Protein AF-0000000073265089 (afdb_homodimer)

Secondary structure (DSSP, 8-state):
-HHHHH-SS-SEEEEEEE-TTS-EEEEEEE---S----HHHHHHHHHHHHHHHHHHHHTT----EEEEEE-TT--HHHHHHHHHHHHHTT-EEEEEEEHHHHHHHHHHHHTT---SS-EEEEEEEE-SS-EEEEEEEEETTEEEEEEEEEE-/-HHHHH-SS-SEEEEEEE-TTS-EEEEEEE---S----HHHHHHHHHHHHHHHHHHHHTT----EEEEEE-TT--HHHHHHHHHHHHHTT-EEEEEEEHHHHHHHHHHHHTT--SSS-EEEEEEEE-SS-EEEEEEEEETTEEEEEEEEEE-

Structure (mmCIF, N/CA/C/O backbone):
data_AF-0000000073265089-model_v1
#
loop_
_entity.id
_entity.type
_entity.pdbx_description
1 polymer 'Heat shock protein 70'
#
loop_
_atom_site.group_PDB
_atom_site.id
_atom_site.type_symbol
_atom_site.label_atom_id
_atom_site.label_alt_id
_atom_site.label_comp_id
_atom_site.label_asym_id
_atom_site.label_entity_id
_atom_site.label_seq_id
_atom_site.pdbx_PDB_ins_code
_atom_site.Cartn_x
_atom_site.Cartn_y
_atom_site.Cartn_z
_atom_site.occupancy
_atom_site.B_iso_or_equiv
_atom_site.auth_seq_id
_atom_site.auth_comp_id
_atom_site.auth_asym_id
_atom_site.auth_atom_id
_atom_site.pdbx_PDB_model_num
ATOM 1 N N . SER A 1 1 ? 19.703 18.75 13.484 1 33.16 1 SER A N 1
ATOM 2 C CA . SER A 1 1 ? 19.312 17.406 13.078 1 33.16 1 SER A CA 1
ATOM 3 C C . SER A 1 1 ? 17.922 17.062 13.617 1 33.16 1 SER A C 1
ATOM 5 O O . SER A 1 1 ? 17.5 17.578 14.656 1 33.16 1 SER A O 1
ATOM 7 N N . VAL A 1 2 ? 16.969 16.547 12.758 1 39.81 2 VAL A N 1
ATOM 8 C CA . VAL A 1 2 ? 15.586 16.297 13.141 1 39.81 2 VAL A CA 1
ATOM 9 C C . VAL A 1 2 ? 15.555 15.531 14.469 1 39.81 2 VAL A C 1
ATOM 11 O O . VAL A 1 2 ? 14.531 15.539 15.164 1 39.81 2 VAL A O 1
ATOM 14 N N . ASP A 1 3 ? 16.625 14.836 14.719 1 41.72 3 ASP A N 1
ATOM 15 C CA . ASP A 1 3 ? 16.734 14.031 15.938 1 41.72 3 ASP A CA 1
ATOM 16 C C . ASP A 1 3 ? 16.469 14.883 17.172 1 41.72 3 ASP A C 1
ATOM 18 O O . ASP A 1 3 ? 15.734 14.469 18.078 1 41.72 3 ASP A O 1
ATOM 22 N N . ARG A 1 4 ? 17.188 15.906 17.25 1 38.41 4 ARG A N 1
ATOM 23 C CA . ARG A 1 4 ? 17.219 16.672 18.5 1 38.41 4 ARG A CA 1
ATOM 24 C C . ARG A 1 4 ? 15.844 17.234 18.828 1 38.41 4 ARG A C 1
ATOM 26 O O . ARG A 1 4 ? 15.469 17.312 20 1 38.41 4 ARG A O 1
ATOM 33 N N . ARG A 1 5 ? 15.188 17.562 17.922 1 43.12 5 ARG A N 1
ATOM 34 C CA . ARG A 1 5 ? 14.008 18.391 18.172 1 43.12 5 ARG A CA 1
ATOM 35 C C . ARG A 1 5 ? 12.82 17.516 18.578 1 43.12 5 ARG A C 1
ATOM 37 O O . ARG A 1 5 ? 11.82 18.031 19.094 1 43.12 5 ARG A O 1
ATOM 44 N N . LEU A 1 6 ? 12.914 16.234 18.25 1 43.12 6 LEU A N 1
ATOM 45 C CA . LEU A 1 6 ? 11.781 15.352 18.531 1 43.12 6 LEU A CA 1
ATOM 46 C C . LEU A 1 6 ? 11.93 14.703 19.906 1 43.12 6 LEU A C 1
ATOM 48 O O . LEU A 1 6 ? 11.055 13.945 20.328 1 43.12 6 LEU A O 1
ATOM 52 N N . LYS A 1 7 ? 13.023 14.789 20.625 1 40.25 7 LYS A N 1
ATOM 53 C CA . LYS A 1 7 ? 13.273 14.133 21.906 1 40.25 7 LYS A CA 1
ATOM 54 C C . LYS A 1 7 ? 12.328 14.648 22.984 1 40.25 7 LYS A C 1
ATOM 56 O O . LYS A 1 7 ? 12.484 14.328 24.156 1 40.25 7 LYS A O 1
ATOM 61 N N . GLY A 1 8 ? 11.586 15.602 22.672 1 34.97 8 GLY A N 1
ATOM 62 C CA . GLY A 1 8 ? 10.867 16.031 23.859 1 34.97 8 GLY A CA 1
ATOM 63 C C . GLY A 1 8 ? 10.062 14.906 24.5 1 34.97 8 GLY A C 1
ATOM 64 O O . GLY A 1 8 ? 10.109 13.766 24.047 1 34.97 8 GLY A O 1
ATOM 65 N N . ALA A 1 9 ? 8.961 15.109 25.438 1 37.91 9 ALA A N 1
ATOM 66 C CA . ALA A 1 9 ? 8.07 14.414 26.375 1 37.91 9 ALA A CA 1
ATOM 67 C C . ALA A 1 9 ? 7.312 13.297 25.656 1 37.91 9 ALA A C 1
ATOM 69 O O . ALA A 1 9 ? 6.348 12.75 26.203 1 37.91 9 ALA A O 1
ATOM 70 N N . SER A 1 10 ? 7.492 12.922 24.422 1 45.97 10 SER A N 1
ATOM 71 C CA . SER A 1 10 ? 6.504 12.25 23.594 1 45.97 10 SER A CA 1
ATOM 72 C C . SER A 1 10 ? 6.656 10.734 23.672 1 45.97 10 SER A C 1
ATOM 74 O O . SER A 1 10 ? 7.766 10.227 23.844 1 45.97 10 SER A O 1
ATOM 76 N N . ARG A 1 11 ? 5.559 9.992 24.109 1 51.28 11 ARG A N 1
ATOM 77 C CA . ARG A 1 11 ? 5.344 8.555 24.141 1 51.28 11 ARG A CA 1
ATOM 78 C C . ARG A 1 11 ? 5.863 7.895 22.875 1 51.28 11 ARG A C 1
ATOM 80 O O . ARG A 1 11 ? 5.766 6.676 22.719 1 51.28 11 ARG A O 1
ATOM 87 N N . PHE A 1 12 ? 6.449 8.672 22.109 1 51.16 12 PHE A N 1
ATOM 88 C CA . PHE A 1 12 ? 6.926 8.156 20.828 1 51.16 12 PHE A CA 1
ATOM 89 C C . PHE A 1 12 ? 8.445 8.211 20.766 1 51.16 12 PHE A C 1
ATOM 91 O O . PHE A 1 12 ? 9.055 9.219 21.125 1 51.16 12 PHE A O 1
ATOM 98 N N . HIS A 1 13 ? 9.062 7.02 20.797 1 53.97 13 HIS A N 1
ATOM 99 C CA . HIS A 1 13 ? 10.492 6.941 20.516 1 53.97 13 HIS A CA 1
ATOM 100 C C . HIS A 1 13 ? 10.758 6.996 19.016 1 53.97 13 HIS A C 1
ATOM 102 O O . HIS A 1 13 ? 10.031 6.383 18.219 1 53.97 13 HIS A O 1
ATOM 108 N N . PHE A 1 14 ? 11.547 8.039 18.75 1 50.84 14 PHE A N 1
ATOM 109 C CA . PHE A 1 14 ? 11.844 8.266 17.344 1 50.84 14 PHE A CA 1
ATOM 110 C C . PHE A 1 14 ? 13.25 7.789 17 1 50.84 14 PHE A C 1
ATOM 112 O O . PHE A 1 14 ? 14.18 7.957 17.797 1 50.84 14 PHE A O 1
ATOM 119 N N . LYS A 1 15 ? 13.312 6.781 16.172 1 54.88 15 LYS A N 1
ATOM 120 C CA . LYS A 1 15 ? 14.602 6.465 15.562 1 54.88 15 LYS A CA 1
ATOM 121 C C . LYS A 1 15 ? 14.633 6.895 14.094 1 54.88 15 LYS A C 1
ATOM 123 O O . LYS A 1 15 ? 13.672 6.684 13.359 1 54.88 15 LYS A O 1
ATOM 128 N N . THR A 1 16 ? 15.5 7.879 13.859 1 51.59 16 THR A N 1
ATOM 129 C CA . THR A 1 16 ? 15.68 8.305 12.469 1 51.59 16 THR A CA 1
ATOM 130 C C . THR A 1 16 ? 16.656 7.379 11.75 1 51.59 16 THR A C 1
ATOM 132 O O . THR A 1 16 ? 17.641 6.934 12.328 1 51.59 16 THR A O 1
ATOM 135 N N . GLN A 1 17 ? 16.125 6.574 10.875 1 53.75 17 GLN A N 1
ATOM 136 C CA . GLN A 1 17 ? 17.062 5.855 10.023 1 53.75 17 GLN A CA 1
ATOM 137 C C . GLN A 1 17 ? 17.141 6.492 8.633 1 53.75 17 GLN A C 1
ATOM 139 O O . GLN A 1 17 ? 16.109 6.836 8.047 1 53.75 17 GLN A O 1
ATOM 144 N N . GLN A 1 18 ? 18.391 6.984 8.453 1 50.66 18 GLN A N 1
ATOM 145 C CA . GLN A 1 18 ? 18.656 7.43 7.086 1 50.66 18 GLN A CA 1
ATOM 146 C C . GLN A 1 18 ? 18.359 6.324 6.078 1 50.66 18 GLN A C 1
ATOM 148 O O . GLN A 1 18 ? 18.734 5.172 6.281 1 50.66 18 GLN A O 1
ATOM 153 N N . VAL A 1 19 ? 17.266 6.539 5.422 1 53.12 19 VAL A N 1
ATOM 154 C CA . VAL A 1 19 ? 17 5.609 4.328 1 53.12 19 VAL A CA 1
ATOM 155 C C . VAL A 1 19 ? 17.781 6.051 3.084 1 53.12 19 VAL A C 1
ATOM 157 O O . VAL A 1 19 ? 18.203 7.203 2.986 1 53.12 19 VAL A O 1
ATOM 160 N N . GLU A 1 20 ? 18.188 5.082 2.377 1 50.84 20 GLU A N 1
ATOM 161 C CA . GLU A 1 20 ? 18.859 5.426 1.127 1 50.84 20 GLU A CA 1
ATOM 162 C C . GLU A 1 20 ? 17.969 6.293 0.242 1 50.84 20 GLU A C 1
ATOM 164 O O . GLU A 1 20 ? 16.734 6.242 0.347 1 50.84 20 GLU A O 1
ATOM 169 N N . ASN A 1 21 ? 18.438 7.133 -0.544 1 50.62 21 ASN A N 1
ATOM 170 C CA . ASN A 1 21 ? 17.938 8.031 -1.577 1 50.62 21 ASN A CA 1
ATOM 171 C C . ASN A 1 21 ? 17.219 9.242 -0.971 1 50.62 21 ASN A C 1
ATOM 173 O O . ASN A 1 21 ? 16.188 9.672 -1.477 1 50.62 21 ASN A O 1
ATOM 177 N N . ASP A 1 22 ? 17.797 9.758 0.107 1 49.22 22 ASP A N 1
ATOM 178 C CA . ASP A 1 22 ? 17.422 11.039 0.68 1 49.22 22 ASP A CA 1
ATOM 179 C C . ASP A 1 22 ? 16.062 10.953 1.375 1 49.22 22 ASP A C 1
ATOM 181 O O . ASP A 1 22 ? 15.375 11.961 1.548 1 49.22 22 ASP A O 1
ATOM 185 N N . LYS A 1 23 ? 15.664 9.68 1.395 1 51.75 23 LYS A N 1
ATOM 186 C CA . LYS A 1 23 ? 14.398 9.562 2.111 1 51.75 23 LYS A CA 1
ATOM 187 C C . LYS A 1 23 ? 14.625 9.289 3.596 1 51.75 23 LYS A C 1
ATOM 189 O O . LYS A 1 23 ? 15.664 8.742 3.977 1 51.75 23 LYS A O 1
ATOM 194 N N . ILE A 1 24 ? 13.961 10.172 4.43 1 53.41 24 ILE A N 1
ATOM 195 C CA . ILE A 1 24 ? 14.07 10.039 5.879 1 53.41 24 ILE A CA 1
ATOM 196 C C . ILE A 1 24 ? 13 9.078 6.391 1 53.41 24 ILE A C 1
ATOM 198 O O . ILE A 1 24 ? 11.82 9.211 6.066 1 53.41 24 ILE A O 1
ATOM 202 N N . ALA A 1 25 ? 13.453 7.867 6.637 1 55.34 25 ALA A N 1
ATOM 203 C CA . ALA A 1 25 ? 12.516 6.988 7.332 1 55.34 25 ALA A CA 1
ATOM 204 C C . ALA A 1 25 ? 12.57 7.219 8.844 1 55.34 25 ALA A C 1
ATOM 206 O O . ALA A 1 25 ? 13.648 7.227 9.438 1 55.34 25 ALA A O 1
ATOM 207 N N . ILE A 1 26 ? 11.578 7.855 9.43 1 56.34 26 ILE A N 1
ATOM 208 C CA . ILE A 1 26 ? 11.453 8.023 10.875 1 56.34 26 ILE A CA 1
ATOM 209 C C . ILE A 1 26 ? 10.586 6.91 11.453 1 56.34 26 ILE A C 1
ATOM 211 O O . ILE A 1 26 ? 9.469 6.68 10.992 1 56.34 26 ILE A O 1
ATOM 215 N N . GLU A 1 27 ? 11.281 6.027 12.133 1 59.38 27 GLU A N 1
ATOM 216 C CA . GLU A 1 27 ? 10.508 5.012 12.844 1 59.38 27 GLU A CA 1
ATOM 217 C C . GLU A 1 27 ? 10.055 5.516 14.211 1 59.38 27 GLU A C 1
ATOM 219 O O . GLU A 1 27 ? 10.852 6.055 14.977 1 59.38 27 GLU A O 1
ATOM 224 N N . VAL A 1 28 ? 8.844 5.594 14.406 1 57.66 28 VAL A N 1
ATOM 225 C CA . VAL A 1 28 ? 8.258 5.984 15.68 1 57.66 28 VAL A CA 1
ATOM 226 C C . VAL A 1 28 ? 7.652 4.762 16.359 1 57.66 28 VAL A C 1
ATOM 228 O O . VAL A 1 28 ? 6.914 3.992 15.742 1 57.66 28 VAL A O 1
ATOM 231 N N . ASN A 1 29 ? 8.273 4.328 17.422 1 57.5 29 ASN A N 1
ATOM 232 C CA . ASN A 1 29 ? 7.691 3.262 18.234 1 57.5 29 ASN A CA 1
ATOM 233 C C . ASN A 1 29 ? 6.812 3.818 19.344 1 57.5 29 ASN A C 1
ATOM 235 O O . ASN A 1 29 ? 7.234 4.711 20.094 1 57.5 29 ASN A O 1
ATOM 239 N N . TYR A 1 30 ? 5.582 3.646 19.109 1 51.88 30 TYR A N 1
ATOM 240 C CA . TYR A 1 30 ? 4.66 4.039 20.156 1 51.88 30 TYR A CA 1
ATOM 241 C C . TYR A 1 30 ? 4.801 3.127 21.375 1 51.88 30 TYR A C 1
ATOM 243 O O . TYR A 1 30 ? 4.688 1.904 21.25 1 51.88 30 TYR A O 1
ATOM 251 N N . MET A 1 31 ? 5.617 3.461 22.328 1 46.97 31 MET A N 1
ATOM 252 C CA . MET A 1 31 ? 5.863 2.67 23.531 1 46.97 31 MET A CA 1
ATOM 253 C C . MET A 1 31 ? 4.59 2.516 24.359 1 46.97 31 MET A C 1
ATOM 255 O O . MET A 1 31 ? 4.633 2.062 25.5 1 46.97 31 MET A O 1
ATOM 259 N N . ASP A 1 32 ? 3.586 3.334 24.188 1 46.59 32 ASP A N 1
ATOM 260 C CA . ASP A 1 32 ? 2.781 3.326 25.406 1 46.59 32 ASP A CA 1
ATOM 261 C C . ASP A 1 32 ? 2.234 1.93 25.688 1 46.59 32 ASP A C 1
ATOM 263 O O . ASP A 1 32 ? 1.967 1.158 24.766 1 46.59 32 ASP A O 1
ATOM 267 N N . GLU A 1 33 ? 2.221 1.599 27 1 41.88 33 GLU A N 1
ATOM 268 C CA . GLU A 1 33 ? 1.679 0.636 27.953 1 41.88 33 GLU A CA 1
ATOM 269 C C . GLU A 1 33 ? 0.278 0.186 27.547 1 41.88 33 GLU A C 1
ATOM 271 O O . GLU A 1 33 ? -0.347 0.792 26.672 1 41.88 33 GLU A O 1
ATOM 276 N N . GLN A 1 34 ? -0.521 -0.245 28.625 1 41 34 GLN A N 1
ATOM 277 C CA . GLN A 1 34 ? -1.775 -0.869 29.031 1 41 34 GLN A CA 1
ATOM 278 C C . GLN A 1 34 ? -2.975 -0.099 28.484 1 41 34 GLN A C 1
ATOM 280 O O . GLN A 1 34 ? -4.109 -0.32 28.922 1 41 34 GLN A O 1
ATOM 285 N N . ALA A 1 35 ? -2.805 1.072 27.859 1 41.94 35 ALA A N 1
ATOM 286 C CA . ALA A 1 35 ? -4.094 1.758 27.812 1 41.94 35 ALA A CA 1
ATOM 287 C C . ALA A 1 35 ? -4.98 1.174 26.719 1 41.94 35 ALA A C 1
ATOM 289 O O . ALA A 1 35 ? -4.504 0.854 25.625 1 41.94 35 ALA A O 1
ATOM 290 N N . GLN A 1 36 ? -6.02 0.593 27.062 1 47.81 36 GLN A N 1
ATOM 291 C CA . GLN A 1 36 ? -7.191 0.175 26.297 1 47.81 36 GLN A CA 1
ATOM 292 C C . GLN A 1 36 ? -7.723 1.317 25.438 1 47.81 36 GLN A C 1
ATOM 294 O O . GLN A 1 36 ? -8.523 2.131 25.906 1 47.81 36 GLN A O 1
ATOM 299 N N . PHE A 1 37 ? -7.004 1.879 24.594 1 51.41 37 PHE A N 1
ATOM 300 C CA . PHE A 1 37 ? -7.605 2.91 23.75 1 51.41 37 PHE A CA 1
ATOM 301 C C . PHE A 1 37 ? -8.523 2.293 22.703 1 51.41 37 PHE A C 1
ATOM 303 O O . PHE A 1 37 ? -8.281 1.174 22.25 1 51.41 37 PHE A O 1
ATOM 310 N N . ALA A 1 38 ? -9.641 2.979 22.641 1 60.09 38 ALA A N 1
ATOM 311 C CA . ALA A 1 38 ? -10.492 2.682 21.5 1 60.09 38 ALA A CA 1
ATOM 312 C C . ALA A 1 38 ? -9.703 2.799 20.188 1 60.09 38 ALA A C 1
ATOM 314 O O . ALA A 1 38 ? -8.766 3.59 20.094 1 60.09 38 ALA A O 1
ATOM 315 N N . PRO A 1 39 ? -9.938 1.936 19.344 1 63.62 39 PRO A N 1
ATOM 316 C CA . PRO A 1 39 ? -9.258 1.973 18.047 1 63.62 39 PRO A CA 1
ATOM 317 C C . PRO A 1 39 ? -9.172 3.383 17.453 1 63.62 39 PRO A C 1
ATOM 319 O O . PRO A 1 39 ? -8.133 3.764 16.906 1 63.62 39 PRO A O 1
ATOM 322 N N . GLU A 1 40 ? -10.258 4.199 17.75 1 70.31 40 GLU A N 1
ATOM 323 C CA . GLU A 1 40 ? -10.305 5.566 17.234 1 70.31 40 GLU A CA 1
ATOM 324 C C . GLU A 1 40 ? -9.266 6.445 17.906 1 70.31 40 GLU A C 1
ATOM 326 O O . GLU A 1 40 ? -8.656 7.305 17.266 1 70.31 40 GLU A O 1
ATOM 331 N N . GLN A 1 41 ? -9.133 6.273 19.172 1 70.88 41 GLN A N 1
ATOM 332 C CA . GLN A 1 41 ? -8.188 7.09 19.922 1 70.88 41 GLN A CA 1
ATOM 333 C C . GLN A 1 41 ? -6.75 6.762 19.531 1 70.88 41 GLN A C 1
ATOM 335 O O . GLN A 1 41 ? -5.906 7.656 19.422 1 70.88 41 GLN A O 1
ATOM 340 N N . ILE A 1 42 ? -6.57 5.582 19.25 1 73.94 42 ILE A N 1
ATOM 341 C CA . ILE A 1 42 ? -5.234 5.164 18.844 1 73.94 42 ILE A CA 1
ATOM 342 C C . ILE A 1 42 ? -4.914 5.75 17.469 1 73.94 42 ILE A C 1
ATOM 344 O O . ILE A 1 42 ? -3.822 6.285 17.25 1 73.94 42 ILE A O 1
ATOM 348 N N . ALA A 1 43 ? -5.977 5.688 16.641 1 80.88 43 ALA A N 1
ATOM 349 C CA . ALA A 1 43 ? -5.777 6.25 15.312 1 80.88 43 ALA A CA 1
ATOM 350 C C . ALA A 1 43 ? -5.523 7.754 15.383 1 80.88 43 ALA A C 1
ATOM 352 O O . ALA A 1 43 ? -4.656 8.273 14.688 1 80.88 43 ALA A O 1
ATOM 353 N N . ALA A 1 44 ? -6.227 8.422 16.312 1 83.19 44 ALA A N 1
ATOM 354 C CA . ALA A 1 44 ? -6.066 9.867 16.453 1 83.19 44 ALA A CA 1
ATOM 355 C C . ALA A 1 44 ? -4.68 10.219 17 1 83.19 44 ALA A C 1
ATOM 357 O O . ALA A 1 44 ? -4.059 11.18 16.547 1 83.19 44 ALA A O 1
ATOM 358 N N . ALA A 1 45 ? -4.254 9.461 17.953 1 79.56 45 ALA A N 1
ATOM 359 C CA . ALA A 1 45 ? -2.912 9.68 18.484 1 79.56 45 ALA A CA 1
ATOM 360 C C . ALA A 1 45 ? -1.85 9.477 17.406 1 79.56 45 ALA A C 1
ATOM 362 O O . ALA A 1 45 ? -0.9 10.258 17.312 1 79.56 45 ALA A O 1
ATOM 363 N N . LEU A 1 46 ? -2.082 8.492 16.672 1 79.25 46 LEU A N 1
ATOM 364 C CA . LEU A 1 46 ? -1.158 8.195 15.57 1 79.25 46 LEU A CA 1
ATOM 365 C C . LEU A 1 46 ? -1.135 9.336 14.562 1 79.25 46 LEU A C 1
ATOM 367 O O . LEU A 1 46 ? -0.063 9.812 14.18 1 79.25 46 LEU A O 1
ATOM 371 N N . PHE A 1 47 ? -2.326 9.773 14.211 1 86.5 47 PHE A N 1
ATOM 372 C CA . PHE A 1 47 ? -2.426 10.844 13.219 1 86.5 47 PHE A CA 1
ATOM 373 C C . PHE A 1 47 ? -1.869 12.148 13.773 1 86.5 47 PHE A C 1
ATOM 375 O O . PHE A 1 47 ? -1.239 12.914 13.047 1 86.5 47 PHE A O 1
ATOM 382 N N . GLY A 1 48 ? -2.143 12.344 15.008 1 83.38 48 GLY A N 1
ATOM 383 C CA . GLY A 1 48 ? -1.564 13.516 15.648 1 83.38 48 GLY A CA 1
ATOM 384 C C . GLY A 1 48 ? -0.047 13.523 15.617 1 83.38 48 GLY A C 1
ATOM 385 O O . GLY A 1 48 ? 0.566 14.555 15.336 1 83.38 48 GLY A O 1
ATOM 386 N N . CYS A 1 49 ? 0.493 12.422 15.859 1 78.31 49 CYS A N 1
ATOM 387 C CA . CYS A 1 49 ? 1.943 12.273 15.812 1 78.31 49 CYS A CA 1
ATOM 388 C C . CYS A 1 49 ? 2.467 12.508 14.398 1 78.31 49 CYS A C 1
ATOM 390 O O . CYS A 1 49 ? 3.434 13.25 14.203 1 78.31 49 CYS A O 1
ATOM 392 N N . LEU A 1 50 ? 1.805 11.906 13.531 1 79.5 50 LEU A N 1
ATOM 393 C CA . LEU A 1 50 ? 2.207 12.047 12.133 1 79.5 50 LEU A CA 1
ATOM 394 C C . LEU A 1 50 ? 2.15 13.508 11.703 1 79.5 50 LEU A C 1
ATOM 396 O O . LEU A 1 50 ? 3.053 14 11.016 1 79.5 50 LEU A O 1
ATOM 400 N N . LYS A 1 51 ? 1.098 14.086 12.086 1 83 51 LYS A N 1
ATOM 401 C CA . LYS A 1 51 ? 0.923 15.5 11.758 1 83 51 LYS A CA 1
ATOM 402 C C . LYS A 1 51 ? 2.055 16.344 12.336 1 83 51 LYS A C 1
ATOM 404 O O . LYS A 1 51 ? 2.65 17.156 11.625 1 83 51 LYS A O 1
ATOM 409 N N . ARG A 1 52 ? 2.336 16.141 13.5 1 81.81 52 ARG A N 1
ATOM 410 C CA . ARG A 1 52 ? 3.385 16.906 14.164 1 81.81 52 ARG A CA 1
ATOM 411 C C . ARG A 1 52 ? 4.73 16.703 13.477 1 81.81 52 ARG A C 1
ATOM 413 O O . ARG A 1 52 ? 5.457 17.656 13.219 1 81.81 52 ARG A O 1
ATOM 420 N N . ILE A 1 53 ? 5.039 15.523 13.195 1 75.38 53 ILE A N 1
ATOM 421 C CA . ILE A 1 53 ? 6.328 15.188 12.594 1 75.38 53 ILE A CA 1
ATOM 422 C C . ILE A 1 53 ? 6.422 15.797 11.195 1 75.38 53 ILE A C 1
ATOM 424 O O . ILE A 1 53 ? 7.449 16.359 10.828 1 75.38 53 ILE A O 1
ATOM 428 N N . THR A 1 54 ? 5.371 15.617 10.461 1 79.31 54 THR A N 1
ATOM 429 C CA . THR A 1 54 ? 5.352 16.141 9.102 1 79.31 54 THR A CA 1
ATOM 430 C C . THR A 1 54 ? 5.469 17.656 9.094 1 79.31 54 THR A C 1
ATOM 432 O O . THR A 1 54 ? 6.195 18.219 8.281 1 79.31 54 THR A O 1
ATOM 435 N N . GLU A 1 55 ? 4.734 18.297 9.977 1 80.44 55 GLU A N 1
ATOM 436 C CA . GLU A 1 55 ? 4.77 19.75 10.062 1 80.44 55 GLU A CA 1
ATOM 437 C C . GLU A 1 55 ? 6.164 20.234 10.438 1 80.44 55 GLU A C 1
ATOM 439 O O . GLU A 1 55 ? 6.629 21.25 9.922 1 80.44 55 GLU A O 1
ATOM 444 N N . LYS A 1 56 ? 6.75 19.562 11.289 1 77.69 56 LYS A N 1
ATOM 445 C CA . LYS A 1 56 ? 8.102 19.922 11.695 1 77.69 56 LYS A CA 1
ATOM 446 C C . LYS A 1 56 ? 9.094 19.734 10.547 1 77.69 56 LYS A C 1
ATOM 448 O O . LYS A 1 56 ? 9.953 20.578 10.312 1 77.69 56 LYS A O 1
ATOM 453 N N . ALA A 1 57 ? 8.953 18.641 9.883 1 72.62 57 ALA A N 1
ATOM 454 C CA . ALA A 1 57 ? 9.883 18.312 8.812 1 72.62 57 ALA A CA 1
ATOM 455 C C . ALA A 1 57 ? 9.719 19.25 7.617 1 72.62 57 ALA A C 1
ATOM 457 O O . ALA A 1 57 ? 10.695 19.547 6.922 1 72.62 57 ALA A O 1
ATOM 458 N N . LEU A 1 58 ? 8.547 19.766 7.438 1 77.31 58 LEU A N 1
ATOM 459 C CA . LEU A 1 58 ? 8.258 20.531 6.23 1 77.31 58 LEU A CA 1
ATOM 460 C C . LEU A 1 58 ? 8.078 22.016 6.555 1 77.31 58 LEU A C 1
ATOM 462 O O . LEU A 1 58 ? 7.789 22.812 5.668 1 77.31 58 LEU A O 1
ATOM 466 N N . ALA A 1 59 ? 8.297 22.297 7.781 1 79.25 59 ALA A N 1
ATOM 467 C CA . ALA A 1 59 ? 8.102 23.703 8.141 1 79.25 59 ALA A CA 1
ATOM 468 C C . ALA A 1 59 ? 8.766 24.625 7.117 1 79.25 59 ALA A C 1
ATOM 470 O O . ALA A 1 59 ? 9.859 24.344 6.637 1 79.25 59 ALA A O 1
ATOM 471 N N . PRO A 1 60 ? 7.879 25.703 6.625 1 82.31 60 PRO A N 1
ATOM 472 C CA . PRO A 1 60 ? 6.629 26.234 7.168 1 82.31 60 PRO A CA 1
ATOM 473 C C . PRO A 1 60 ? 5.395 25.703 6.441 1 82.31 60 PRO A C 1
ATOM 475 O O . PRO A 1 60 ? 4.277 26.156 6.707 1 82.31 60 PRO A O 1
ATOM 478 N N . ILE A 1 61 ? 5.633 24.812 5.562 1 77.62 61 ILE A N 1
ATOM 479 C CA . ILE A 1 61 ? 4.512 24.312 4.777 1 77.62 61 ILE A CA 1
ATOM 480 C C . ILE A 1 61 ? 3.688 23.344 5.621 1 77.62 61 ILE A C 1
ATOM 482 O O . ILE A 1 61 ? 4.242 22.469 6.293 1 77.62 61 ILE A O 1
ATOM 486 N N . SER A 1 62 ? 2.387 23.609 5.742 1 84 62 SER A N 1
ATOM 487 C CA . SER A 1 62 ? 1.452 22.688 6.379 1 84 62 SER A CA 1
ATOM 488 C C . SER A 1 62 ? 0.662 21.906 5.34 1 84 62 SER A C 1
ATOM 490 O O . SER A 1 62 ? 0.228 22.453 4.328 1 84 62 SER A O 1
ATOM 492 N N . VAL A 1 63 ? 0.581 20.672 5.562 1 88.06 63 VAL A N 1
ATOM 493 C CA . VAL A 1 63 ? -0.169 19.812 4.652 1 88.06 63 VAL A CA 1
ATOM 494 C C . VAL A 1 63 ? -1.332 19.172 5.395 1 88.06 63 VAL A C 1
ATOM 496 O O . VAL A 1 63 ? -1.126 18.438 6.375 1 88.06 63 VAL A O 1
ATOM 499 N N . GLN A 1 64 ? -2.529 19.469 4.961 1 92.56 64 GLN A N 1
ATOM 500 C CA . GLN A 1 64 ? -3.711 18.922 5.617 1 92.56 64 GLN A CA 1
ATOM 501 C C . GLN A 1 64 ? -4.418 17.906 4.723 1 92.56 64 GLN A C 1
ATOM 503 O O . GLN A 1 64 ? -5.152 17.047 5.211 1 92.56 64 GLN A O 1
ATOM 508 N N . ASP A 1 65 ? -4.277 18.109 3.395 1 92.62 65 ASP A N 1
ATOM 509 C CA . ASP A 1 65 ? -4.895 17.188 2.449 1 92.62 65 ASP A CA 1
ATOM 510 C C . ASP A 1 65 ? -4.191 15.828 2.475 1 92.62 65 ASP A C 1
ATOM 512 O O . ASP A 1 65 ? -2.965 15.75 2.355 1 92.62 65 ASP A O 1
ATOM 516 N N . CYS A 1 66 ? -5.047 14.719 2.645 1 94.38 66 CYS A N 1
ATOM 517 C CA . CYS A 1 66 ? -4.371 13.43 2.715 1 94.38 66 CYS A CA 1
ATOM 518 C C . CYS A 1 66 ? -5.195 12.344 2.025 1 94.38 66 CYS A C 1
ATOM 520 O O . CYS A 1 66 ? -6.41 12.477 1.879 1 94.38 66 CYS A O 1
ATOM 522 N N . VAL A 1 67 ? -4.512 11.445 1.503 1 94.88 67 VAL A N 1
ATOM 523 C CA . VAL A 1 67 ? -5.051 10.172 1.048 1 94.88 67 VAL A CA 1
ATOM 524 C C . VAL A 1 67 ? -4.633 9.062 2.012 1 94.88 67 VAL A C 1
ATOM 526 O O . VAL A 1 67 ? -3.457 8.945 2.365 1 94.88 67 VAL A O 1
ATOM 529 N N . ILE A 1 68 ? -5.637 8.281 2.434 1 94.62 68 ILE A N 1
ATOM 530 C CA . ILE A 1 68 ? -5.344 7.215 3.389 1 94.62 68 ILE A CA 1
ATOM 531 C C . ILE A 1 68 ? -5.527 5.855 2.715 1 94.62 68 ILE A C 1
ATOM 533 O O . ILE A 1 68 ? -6.602 5.551 2.195 1 94.62 68 ILE A O 1
ATOM 537 N N . ALA A 1 69 ? -4.445 5.148 2.68 1 92.75 69 ALA A N 1
ATOM 538 C CA . ALA A 1 69 ? -4.492 3.77 2.197 1 92.75 69 ALA A CA 1
ATOM 539 C C . ALA A 1 69 ? -4.637 2.787 3.355 1 92.75 69 ALA A C 1
ATOM 541 O O . ALA A 1 69 ? -4.012 2.957 4.402 1 92.75 69 ALA A O 1
ATOM 542 N N . LEU A 1 70 ? -5.492 1.79 3.141 1 88.69 70 LEU A N 1
ATOM 543 C CA . LEU A 1 70 ? -5.758 0.835 4.211 1 88.69 70 LEU A CA 1
ATOM 544 C C . LEU A 1 70 ? -5.902 -0.578 3.656 1 88.69 70 LEU A C 1
ATOM 546 O O . LEU A 1 70 ? -6.145 -0.757 2.459 1 88.69 70 LEU A O 1
ATOM 550 N N . PRO A 1 71 ? -5.746 -1.559 4.527 1 79.5 71 PRO A N 1
ATOM 551 C CA . PRO A 1 71 ? -5.898 -2.943 4.078 1 79.5 71 PRO A CA 1
ATOM 552 C C . PRO A 1 71 ? -7.32 -3.26 3.615 1 79.5 71 PRO A C 1
ATOM 554 O O . PRO A 1 71 ? -8.273 -2.625 4.07 1 79.5 71 PRO A O 1
ATOM 557 N N . LEU A 1 72 ? -7.387 -4.293 2.818 1 76.69 72 LEU A N 1
ATOM 558 C CA . LEU A 1 72 ? -8.656 -4.676 2.215 1 76.69 72 LEU A CA 1
ATOM 559 C C . LEU A 1 72 ? -9.609 -5.234 3.266 1 76.69 72 LEU A C 1
ATOM 561 O O . LEU A 1 72 ? -10.828 -5.254 3.059 1 76.69 72 LEU A O 1
ATOM 565 N N . TYR A 1 73 ? -9.078 -5.645 4.398 1 72.06 73 TYR A N 1
ATOM 566 C CA . TYR A 1 73 ? -9.938 -6.34 5.352 1 72.06 73 TYR A CA 1
ATOM 567 C C . TYR A 1 73 ? -10.484 -5.375 6.402 1 72.06 73 TYR A C 1
ATOM 569 O O . TYR A 1 73 ? -11.172 -5.789 7.332 1 72.06 73 TYR A O 1
ATOM 577 N N . PHE A 1 74 ? -10.133 -4.105 6.34 1 80.12 74 PHE A N 1
ATOM 578 C CA . PHE A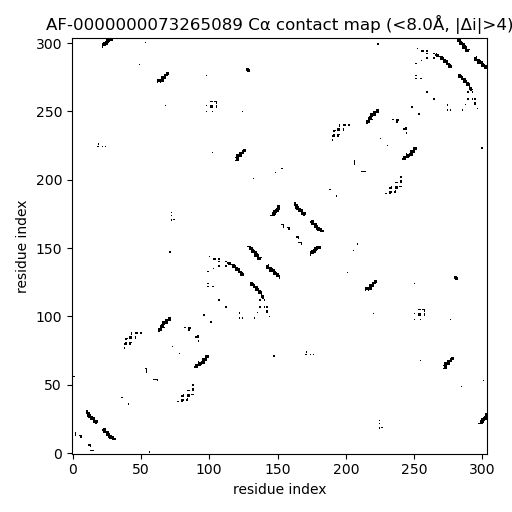 1 74 ? -10.711 -3.137 7.266 1 80.12 74 PHE A CA 1
ATOM 579 C C . PHE A 1 74 ? -12.227 -3.064 7.098 1 80.12 74 PHE A C 1
ATOM 581 O O . PHE A 1 74 ? -12.727 -2.98 5.973 1 80.12 74 PHE A O 1
ATOM 588 N N . THR A 1 75 ? -12.891 -3.119 8.195 1 80.69 75 THR A N 1
ATOM 589 C CA . THR A 1 75 ? -14.352 -3.021 8.211 1 80.69 75 THR A CA 1
ATOM 590 C C . THR A 1 75 ? -14.797 -1.576 8.016 1 80.69 75 THR A C 1
ATOM 592 O O . THR A 1 75 ? -13.984 -0.653 8.078 1 80.69 75 THR A O 1
ATOM 595 N N . ASP A 1 76 ? -16.156 -1.481 7.762 1 86.5 76 ASP A N 1
ATOM 596 C CA . ASP A 1 76 ? -16.719 -0.142 7.637 1 86.5 76 ASP A CA 1
ATOM 597 C C . ASP A 1 76 ? -16.484 0.674 8.906 1 86.5 76 ASP A C 1
ATOM 599 O O . ASP A 1 76 ? -16.234 1.879 8.836 1 86.5 76 ASP A O 1
ATOM 603 N N . MET A 1 77 ? -16.609 -0.028 9.992 1 84.81 77 MET A N 1
ATOM 604 C CA . MET A 1 77 ? -16.391 0.651 11.266 1 84.81 77 MET A CA 1
ATOM 605 C C . MET A 1 77 ? -14.945 1.15 11.375 1 84.81 77 MET A C 1
ATOM 607 O O . MET A 1 77 ? -14.711 2.273 11.828 1 84.81 77 MET A O 1
ATOM 611 N N . GLN A 1 78 ? -14.023 0.319 10.984 1 83.5 78 GLN A N 1
ATOM 612 C CA . GLN A 1 78 ? -12.617 0.701 11.016 1 83.5 78 GLN A CA 1
ATOM 613 C C . GLN A 1 78 ? -12.336 1.857 10.062 1 83.5 78 GLN A C 1
ATOM 615 O O . GLN A 1 78 ? -11.57 2.766 10.391 1 83.5 78 GLN A O 1
ATOM 620 N N . ARG A 1 79 ? -12.984 1.838 8.984 1 90.75 79 ARG A N 1
ATOM 621 C CA . ARG A 1 79 ? -12.852 2.92 8.016 1 90.75 79 ARG A CA 1
ATOM 622 C C . ARG A 1 79 ? -13.391 4.23 8.586 1 90.75 79 ARG A C 1
ATOM 624 O O . ARG A 1 79 ? -12.734 5.27 8.484 1 90.75 79 ARG A O 1
ATOM 631 N N . ARG A 1 80 ? -14.469 4.172 9.141 1 91.69 80 ARG A N 1
ATOM 632 C CA . ARG A 1 80 ? -15.078 5.355 9.734 1 91.69 80 ARG A CA 1
ATOM 633 C C . ARG A 1 80 ? -14.242 5.887 10.891 1 91.69 80 ARG A C 1
ATOM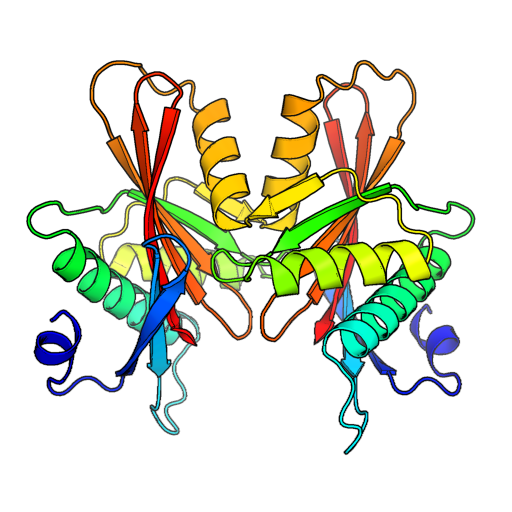 635 O O . ARG A 1 80 ? -14.07 7.098 11.039 1 91.69 80 ARG A O 1
ATOM 642 N N . ALA A 1 81 ? -13.719 4.957 11.648 1 88.06 81 ALA A N 1
ATOM 643 C CA . ALA A 1 81 ? -12.852 5.355 12.758 1 88.06 81 ALA A CA 1
ATOM 644 C C . ALA A 1 81 ? -11.633 6.125 12.25 1 88.06 81 ALA A C 1
ATOM 646 O O . ALA A 1 81 ? -11.211 7.102 12.875 1 88.06 81 ALA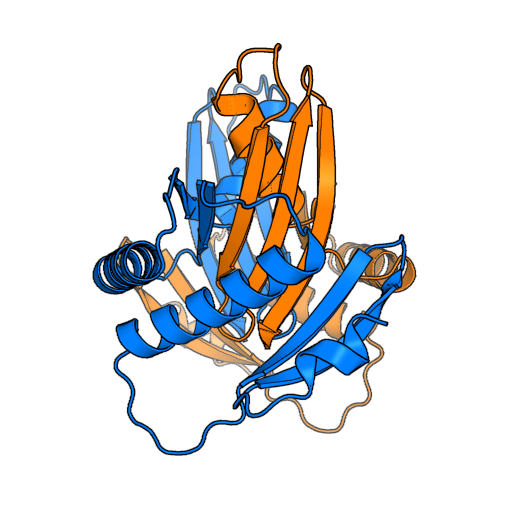 A O 1
ATOM 647 N N . LEU A 1 82 ? -11.109 5.719 11.203 1 92.19 82 LEU A N 1
ATOM 648 C CA . LEU A 1 82 ? -9.961 6.402 10.617 1 92.19 82 LEU A CA 1
ATOM 649 C C . LEU A 1 82 ? -10.344 7.801 10.148 1 92.19 82 LEU A C 1
ATOM 651 O O . LEU A 1 82 ? -9.617 8.766 10.391 1 92.19 82 LEU A O 1
ATOM 655 N N . LEU A 1 83 ? -11.477 7.855 9.523 1 95.19 83 LEU A N 1
ATOM 656 C CA . LEU A 1 83 ? -11.953 9.141 9.039 1 95.19 83 LEU A CA 1
ATOM 657 C C . LEU A 1 83 ? -12.211 10.102 10.195 1 95.19 83 LEU A C 1
ATOM 659 O O . LEU A 1 83 ? -11.82 11.273 10.133 1 95.19 83 LEU A O 1
ATOM 663 N N . ASP A 1 84 ? -12.828 9.586 11.195 1 93.81 84 ASP A N 1
ATOM 664 C CA . ASP A 1 84 ? -13.094 10.398 12.375 1 93.81 84 ASP A CA 1
ATOM 665 C C . ASP A 1 84 ? -11.789 10.867 13.023 1 93.81 84 ASP A C 1
ATOM 667 O O . ASP A 1 84 ? -11.664 12.031 13.398 1 93.81 84 ASP A O 1
ATOM 671 N N . ALA A 1 85 ? -10.883 9.984 13.164 1 92 85 ALA A N 1
ATOM 672 C CA . ALA A 1 85 ? -9.578 10.312 13.742 1 92 85 ALA A CA 1
ATOM 673 C C . ALA A 1 85 ? -8.859 11.367 12.906 1 92 85 ALA A C 1
ATOM 675 O O . ALA A 1 85 ? -8.258 12.297 13.453 1 92 85 ALA A O 1
ATOM 676 N N . ALA A 1 86 ? -8.898 11.188 11.633 1 94.75 86 ALA A N 1
ATOM 677 C CA . ALA A 1 86 ? -8.289 12.172 10.742 1 94.75 86 ALA A CA 1
ATOM 678 C C . ALA A 1 86 ? -8.914 13.547 10.938 1 94.75 86 ALA A C 1
ATOM 680 O O . ALA A 1 86 ? -8.203 14.555 11 1 94.75 86 ALA A O 1
ATOM 681 N N . GLY A 1 87 ? -10.188 13.562 11.062 1 94.06 87 GLY A N 1
ATOM 682 C CA . GLY A 1 87 ? -10.891 14.812 11.297 1 94.06 87 GLY A CA 1
ATOM 683 C C . GLY A 1 87 ? -10.5 15.484 12.602 1 94.06 87 GLY A C 1
ATOM 684 O O . GLY A 1 87 ? -10.375 16.703 12.664 1 94.06 87 GLY A O 1
ATOM 685 N N . LEU A 1 88 ? -10.336 14.766 13.562 1 92.44 88 LEU A N 1
ATOM 686 C CA . LEU A 1 88 ? -9.992 15.273 14.883 1 92.44 88 LEU A CA 1
ATOM 687 C C . LEU A 1 88 ? -8.664 16.016 14.859 1 92.44 88 LEU A C 1
ATOM 689 O O . LEU A 1 88 ? -8.469 16.984 15.609 1 92.44 88 LEU A O 1
ATOM 693 N N . VAL A 1 89 ? -7.773 15.648 13.984 1 91.12 89 VAL A N 1
ATOM 694 C CA . VAL A 1 89 ? -6.457 16.281 13.969 1 91.12 89 VAL A CA 1
ATOM 695 C C . VAL A 1 89 ? -6.383 17.297 12.844 1 91.12 89 VAL A C 1
ATOM 697 O O . VAL A 1 89 ? -5.32 17.875 12.586 1 91.12 89 VAL A O 1
ATOM 700 N N . GLY A 1 90 ? -7.449 17.453 12.078 1 93.56 90 GLY A N 1
ATOM 701 C CA . GLY A 1 90 ? -7.523 18.5 11.078 1 93.56 90 GLY A CA 1
ATOM 702 C C . GLY A 1 90 ? -7.094 18.047 9.695 1 93.56 90 GLY A C 1
ATOM 703 O O . GLY A 1 90 ? -6.758 18.875 8.844 1 93.56 90 GLY A O 1
ATOM 704 N N . PHE A 1 91 ? -7.027 16.797 9.492 1 94.88 91 PHE A N 1
ATOM 705 C CA . PHE A 1 91 ? -6.746 16.297 8.148 1 94.88 91 PHE A CA 1
ATOM 706 C C . PHE A 1 91 ? -7.988 16.391 7.27 1 94.88 91 PHE A C 1
ATOM 708 O O . PHE A 1 91 ? -9.102 16.141 7.73 1 94.88 91 PHE A O 1
ATOM 715 N N . ASN A 1 92 ? -7.777 16.797 6.07 1 95.38 92 ASN A N 1
ATOM 716 C CA . ASN A 1 92 ? -8.781 16.703 5.016 1 95.38 92 ASN A CA 1
ATOM 717 C C . ASN A 1 92 ? -8.578 15.445 4.164 1 95.38 92 ASN A C 1
ATOM 719 O O . ASN A 1 92 ? -7.742 15.438 3.26 1 95.38 92 ASN A O 1
ATOM 723 N N . VAL A 1 93 ? -9.406 14.445 4.422 1 96.44 93 VAL A N 1
ATOM 724 C CA . VAL A 1 93 ? -9.227 13.172 3.723 1 96.44 93 VAL A CA 1
ATOM 725 C C . VAL A 1 93 ? -9.859 13.258 2.338 1 96.44 93 VAL A C 1
ATOM 727 O O . VAL A 1 93 ? -11.086 13.312 2.213 1 96.44 93 VAL A O 1
ATOM 730 N N . LEU A 1 94 ? -9.016 13.211 1.36 1 93.88 94 LEU A N 1
ATOM 731 C CA . LEU A 1 94 ? -9.453 13.32 -0.027 1 93.88 94 LEU A CA 1
ATOM 732 C C . LEU A 1 94 ? -9.984 11.984 -0.535 1 93.88 94 LEU A C 1
ATOM 734 O O . LEU A 1 94 ? -10.852 11.945 -1.409 1 93.88 94 LEU A O 1
ATOM 738 N N . ARG A 1 95 ? -9.422 10.938 0.001 1 93.56 95 ARG A N 1
ATOM 739 C CA . ARG A 1 95 ? -9.812 9.609 -0.446 1 93.56 95 ARG A CA 1
ATOM 740 C C . ARG A 1 95 ? -9.344 8.539 0.538 1 93.56 95 ARG A C 1
ATOM 742 O O . ARG A 1 95 ? -8.234 8.617 1.069 1 93.56 95 ARG A O 1
ATOM 749 N N . LEU A 1 96 ? -10.203 7.617 0.729 1 94.06 96 LEU A N 1
ATOM 750 C CA . LEU A 1 96 ? -9.82 6.332 1.311 1 94.06 96 LEU A CA 1
ATOM 751 C C . LEU A 1 96 ? -9.656 5.273 0.228 1 94.06 96 LEU A C 1
ATOM 753 O O . LEU A 1 96 ? -10.523 5.117 -0.632 1 94.06 96 LEU A O 1
ATOM 757 N N . ILE A 1 97 ? -8.539 4.578 0.256 1 90.69 97 ILE A N 1
ATOM 758 C CA . ILE A 1 97 ? -8.328 3.604 -0.807 1 90.69 97 ILE A CA 1
ATOM 759 C C . ILE A 1 97 ? -7.66 2.355 -0.236 1 90.69 97 ILE A C 1
ATOM 761 O O . ILE A 1 97 ? -6.922 2.436 0.75 1 90.69 97 ILE A O 1
ATOM 765 N N . HIS A 1 98 ? -7.973 1.246 -0.849 1 86.56 98 HIS A N 1
ATOM 766 C CA . HIS A 1 98 ? -7.242 0.03 -0.502 1 86.56 98 HIS A CA 1
ATOM 767 C C . HIS A 1 98 ? -5.906 -0.039 -1.232 1 86.56 98 HIS A C 1
ATOM 769 O O . HIS A 1 98 ? -5.844 0.186 -2.443 1 86.56 98 HIS A O 1
ATOM 775 N N . GLU A 1 99 ? -4.855 -0.352 -0.486 1 84.62 99 GLU A N 1
ATOM 776 C CA . GLU A 1 99 ? -3.502 -0.415 -1.029 1 84.62 99 GLU A CA 1
ATOM 777 C C . GLU A 1 99 ? -3.447 -1.293 -2.275 1 84.62 99 GLU A C 1
ATOM 779 O O . GLU A 1 99 ? -2.918 -0.879 -3.311 1 84.62 99 GLU A O 1
ATOM 784 N N . THR A 1 100 ? -4.043 -2.445 -2.182 1 83.81 100 THR A N 1
ATOM 785 C CA . THR A 1 100 ? -4.02 -3.383 -3.299 1 83.81 100 THR A CA 1
ATOM 786 C C . THR A 1 100 ? -4.781 -2.818 -4.496 1 83.81 100 THR A C 1
ATOM 788 O O . THR A 1 100 ? -4.324 -2.928 -5.637 1 83.81 100 THR A O 1
ATOM 791 N N . THR A 1 101 ? -5.887 -2.189 -4.215 1 85.12 101 THR A N 1
ATOM 792 C CA . THR A 1 101 ? -6.684 -1.586 -5.277 1 85.12 101 THR A CA 1
ATOM 793 C C . THR A 1 101 ? -5.91 -0.461 -5.961 1 85.12 101 THR A C 1
ATOM 795 O O . THR A 1 101 ? -5.922 -0.351 -7.188 1 85.12 101 THR A O 1
ATOM 798 N N . ALA A 1 102 ? -5.266 0.312 -5.141 1 88.56 102 ALA A N 1
ATOM 799 C CA . ALA A 1 102 ? -4.496 1.415 -5.711 1 88.56 102 ALA A CA 1
ATOM 800 C C . ALA A 1 102 ? -3.408 0.897 -6.645 1 88.56 102 ALA A C 1
ATOM 802 O O . ALA A 1 102 ? -3.23 1.417 -7.75 1 88.56 102 ALA A O 1
ATOM 803 N N . VAL A 1 103 ? -2.736 -0.076 -6.246 1 89.12 103 VAL A N 1
ATOM 804 C CA . VAL A 1 103 ? -1.651 -0.641 -7.043 1 89.12 103 VAL A CA 1
ATOM 805 C C . VAL A 1 103 ? -2.215 -1.266 -8.312 1 89.12 103 VAL A C 1
ATOM 807 O O . VAL A 1 103 ? -1.675 -1.064 -9.406 1 89.12 103 VAL A O 1
ATOM 810 N N . ALA A 1 104 ? -3.271 -2.012 -8.188 1 88.94 104 ALA A N 1
ATOM 811 C CA . ALA A 1 104 ?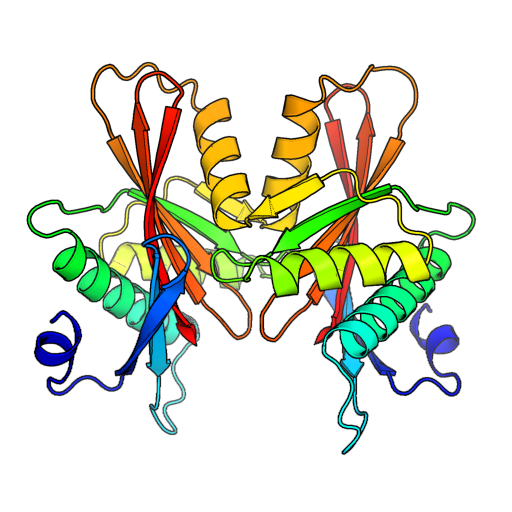 -3.889 -2.664 -9.336 1 88.94 104 ALA A CA 1
ATOM 812 C C . ALA A 1 104 ? -4.379 -1.636 -10.352 1 88.94 104 ALA A C 1
ATOM 814 O O . ALA A 1 104 ? -4.195 -1.809 -11.555 1 88.94 104 ALA A O 1
ATOM 815 N N . LEU A 1 105 ? -5.016 -0.669 -9.836 1 86.44 105 LEU A N 1
ATOM 816 C CA . LEU A 1 105 ? -5.527 0.373 -10.719 1 86.44 105 LEU A CA 1
ATOM 817 C C . LEU A 1 105 ? -4.387 1.092 -11.43 1 86.44 105 LEU A C 1
ATOM 819 O O . LEU A 1 105 ? -4.48 1.388 -12.625 1 86.44 105 LEU A O 1
ATOM 823 N N . GLN A 1 106 ? -3.424 1.421 -10.672 1 86.38 106 GLN A N 1
ATOM 824 C CA . GLN A 1 106 ? -2.268 2.064 -11.289 1 86.38 106 GLN A CA 1
ATOM 825 C C . GLN A 1 106 ? -1.697 1.205 -12.414 1 86.38 106 GLN A C 1
ATOM 827 O O . GLN A 1 106 ? -1.419 1.707 -13.508 1 86.38 106 GLN A O 1
ATOM 832 N N . TYR A 1 107 ? -1.524 -0.048 -12.125 1 84.31 107 TYR A N 1
ATOM 833 C CA . TYR A 1 107 ? -1.032 -0.987 -13.125 1 84.31 107 TYR A CA 1
ATOM 834 C C . TYR A 1 107 ? -1.978 -1.058 -14.32 1 84.31 107 TYR A C 1
ATOM 836 O O . TYR A 1 107 ? -1.535 -1.061 -15.477 1 84.31 107 TYR A O 1
ATOM 844 N N . GLY A 1 108 ? -3.18 -1.123 -14.062 1 80.06 108 GLY A N 1
ATOM 845 C CA . GLY A 1 108 ? -4.176 -1.198 -15.117 1 80.06 108 GLY A CA 1
ATOM 846 C C . GLY A 1 108 ? -4.23 0.051 -15.977 1 80.06 108 GLY A C 1
ATOM 847 O O . GLY A 1 108 ? -4.41 -0.034 -17.188 1 80.06 108 GLY A O 1
ATOM 848 N N . ILE A 1 109 ? -4.195 1.176 -15.422 1 72.25 109 ILE A N 1
ATOM 849 C CA . ILE A 1 109 ? -4.273 2.451 -16.125 1 72.25 109 ILE A CA 1
ATOM 850 C C . ILE A 1 109 ? -3.055 2.617 -17.031 1 72.25 109 ILE A C 1
ATOM 852 O O . ILE A 1 109 ? -3.176 3.086 -18.156 1 72.25 109 ILE A O 1
ATOM 856 N N . LEU A 1 110 ? -1.966 2.227 -16.5 1 69.69 110 LEU A N 1
ATOM 857 C CA . LEU A 1 110 ? -0.729 2.447 -17.234 1 69.69 110 LEU A CA 1
ATOM 858 C C . LEU A 1 110 ? -0.613 1.473 -18.406 1 69.69 110 LEU A C 1
ATOM 860 O O . LEU A 1 110 ? 0.044 1.771 -19.406 1 69.69 110 LEU A O 1
ATOM 864 N N . ARG A 1 111 ? -1.072 0.369 -18.219 1 71.62 111 ARG A N 1
ATOM 865 C CA . ARG A 1 111 ? -0.875 -0.634 -19.25 1 71.62 111 ARG A CA 1
ATOM 866 C C . ARG A 1 111 ? -1.963 -0.538 -20.328 1 71.62 111 ARG A C 1
ATOM 868 O O . ARG A 1 111 ? -1.853 -1.151 -21.391 1 71.62 111 ARG A O 1
ATOM 875 N N . ASN A 1 112 ? -2.648 0.606 -20.391 1 62.75 112 ASN A N 1
ATOM 876 C CA . ASN A 1 112 ? -3.691 0.65 -21.406 1 62.75 112 ASN A CA 1
ATOM 877 C C . ASN A 1 112 ? -4.09 -0.751 -21.859 1 62.75 112 ASN A C 1
ATOM 879 O O . ASN A 1 112 ? -3.961 -1.087 -23.047 1 62.75 112 ASN A O 1
ATOM 883 N N . LEU A 1 113 ? -4.234 -1.661 -21.062 1 58.88 113 LEU A N 1
ATOM 884 C CA . LEU A 1 113 ? -4.406 -3.078 -21.375 1 58.88 113 LEU A CA 1
ATOM 885 C C . LEU A 1 113 ? -5.531 -3.283 -22.391 1 58.88 113 LEU A C 1
ATOM 887 O O . LEU A 1 113 ? -6.672 -2.881 -22.141 1 58.88 113 LEU A O 1
ATOM 891 N N . PRO A 1 114 ? -5.211 -3.205 -23.656 1 53.31 114 PRO A N 1
ATOM 892 C CA . PRO A 1 114 ? -6.207 -3.416 -24.703 1 53.31 114 PRO A CA 1
ATOM 893 C C . PRO A 1 114 ? -6.988 -4.715 -24.531 1 53.31 114 PRO A C 1
ATOM 895 O O . PRO A 1 114 ? -7.879 -5.02 -25.328 1 53.31 114 PRO A O 1
ATOM 898 N N . GLU A 1 115 ? -6.684 -5.52 -23.547 1 57.56 115 GLU A N 1
ATOM 899 C CA . GLU A 1 115 ? -6.898 -6.91 -23.938 1 57.56 115 GLU A CA 1
ATOM 900 C C . GLU A 1 115 ? -8.359 -7.309 -23.766 1 57.56 115 GLU A C 1
ATOM 902 O O . GLU A 1 115 ? -9.008 -6.922 -22.797 1 57.56 115 GLU A O 1
ATOM 907 N N . ALA A 1 116 ? -8.82 -7.824 -24.828 1 61.53 116 ALA A N 1
ATOM 908 C CA . ALA A 1 116 ? -10.125 -8.469 -24.984 1 61.53 116 ALA A CA 1
ATOM 909 C C . ALA A 1 116 ? -10.32 -9.555 -23.922 1 61.53 116 ALA A C 1
ATOM 911 O O . ALA A 1 116 ? -11.422 -9.734 -23.406 1 61.53 116 ALA A O 1
ATOM 912 N N . ALA A 1 117 ? -9.297 -10.336 -23.562 1 65.69 117 ALA A N 1
ATOM 913 C CA . ALA A 1 117 ? -9.516 -11.414 -22.609 1 65.69 117 ALA A CA 1
ATOM 914 C C . ALA A 1 117 ? -9.016 -11.039 -21.219 1 65.69 117 ALA A C 1
ATOM 916 O O . ALA A 1 117 ? -7.996 -10.352 -21.094 1 65.69 117 ALA A O 1
ATOM 917 N N . PRO A 1 118 ? -9.812 -11.406 -20.312 1 71.19 118 PRO A N 1
ATOM 918 C CA . PRO A 1 118 ? -9.367 -11.156 -18.938 1 71.19 118 PRO A CA 1
ATOM 919 C C . PRO A 1 118 ? -7.992 -11.742 -18.641 1 71.19 118 PRO A C 1
ATOM 921 O O . PRO A 1 118 ? -7.664 -12.828 -19.125 1 71.19 118 PRO A O 1
ATOM 924 N N . PHE A 1 119 ? -7.176 -10.859 -18.172 1 80.88 119 PHE A N 1
ATOM 925 C CA . PHE A 1 119 ? -5.93 -11.422 -17.672 1 80.88 119 PHE A CA 1
ATOM 926 C C . PHE A 1 119 ? -5.793 -11.195 -16.172 1 80.88 119 PHE A C 1
ATOM 928 O O . PHE A 1 119 ? -6.281 -10.188 -15.641 1 80.88 119 PHE A O 1
ATOM 935 N N . LYS A 1 120 ? -5.254 -12.211 -15.516 1 86.19 120 LYS A N 1
ATOM 936 C CA . LYS A 1 120 ? -5.137 -12.195 -14.062 1 86.19 120 LYS A CA 1
ATOM 937 C C . LYS A 1 120 ? -3.719 -11.828 -13.625 1 86.19 120 LYS A C 1
ATOM 939 O O . LYS A 1 120 ? -2.744 -12.273 -14.234 1 86.19 120 LYS A O 1
ATOM 944 N N . VAL A 1 121 ? -3.709 -10.977 -12.727 1 90.62 121 VAL A N 1
ATOM 945 C CA . VAL A 1 121 ? -2.441 -10.555 -12.141 1 90.62 121 VAL A CA 1
ATOM 946 C C . VAL A 1 121 ? -2.504 -10.688 -10.617 1 90.62 121 VAL A C 1
ATOM 948 O O . VAL A 1 121 ? -3.525 -10.375 -10 1 90.62 121 VAL A O 1
ATOM 951 N N . MET A 1 122 ? -1.415 -11.188 -10.094 1 91.62 122 MET A N 1
ATOM 952 C CA . MET A 1 122 ? -1.268 -11.234 -8.641 1 91.62 122 MET A CA 1
ATOM 953 C C . MET A 1 122 ? -0.607 -9.961 -8.117 1 91.62 122 MET A C 1
ATOM 955 O O . MET A 1 122 ? 0.397 -9.508 -8.672 1 91.62 122 MET A O 1
ATOM 959 N N . PHE A 1 123 ? -1.201 -9.406 -7.156 1 91.38 123 PHE A N 1
ATOM 960 C CA . PHE A 1 123 ? -0.622 -8.242 -6.496 1 91.38 123 PHE A CA 1
ATOM 961 C C . PHE A 1 123 ? -0.12 -8.602 -5.105 1 91.38 123 PHE A C 1
ATOM 963 O O . PHE A 1 123 ? -0.91 -8.953 -4.223 1 91.38 123 PHE A O 1
ATOM 970 N N . VAL A 1 124 ? 1.238 -8.484 -4.934 1 91.31 124 VAL A N 1
ATOM 971 C CA . VAL A 1 124 ? 1.882 -8.836 -3.672 1 91.31 124 VAL A CA 1
ATOM 972 C C . VAL A 1 124 ? 2.318 -7.562 -2.947 1 91.31 124 VAL A C 1
ATOM 974 O O . VAL A 1 124 ? 3.066 -6.75 -3.5 1 91.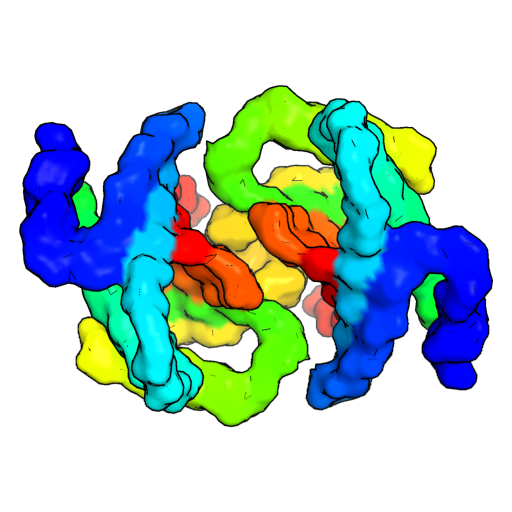31 124 VAL A O 1
ATOM 977 N N . ASP A 1 125 ? 1.831 -7.473 -1.764 1 87.94 125 ASP A N 1
ATOM 978 C CA . ASP A 1 125 ? 2.199 -6.348 -0.911 1 87.94 125 ASP A CA 1
ATOM 979 C C . ASP A 1 125 ? 3.158 -6.785 0.193 1 87.94 125 ASP A C 1
ATOM 981 O O . ASP A 1 125 ? 2.756 -7.461 1.142 1 87.94 125 ASP A O 1
ATOM 985 N N . VAL A 1 126 ? 4.371 -6.34 -0.006 1 85.31 126 VAL A N 1
ATOM 986 C CA . VAL A 1 126 ? 5.391 -6.707 0.972 1 85.31 126 VAL A CA 1
ATOM 987 C C . VAL A 1 126 ? 5.523 -5.602 2.018 1 85.31 126 VAL A C 1
ATOM 989 O O . VAL A 1 126 ? 5.824 -4.453 1.684 1 85.31 126 VAL A O 1
ATOM 992 N N . GLY A 1 127 ? 5.168 -5.945 3.186 1 75.62 127 GLY A N 1
ATOM 993 C CA . GLY A 1 127 ? 5.359 -5.043 4.309 1 75.62 127 GLY A CA 1
ATOM 994 C C . GLY A 1 127 ? 6.355 -5.559 5.328 1 75.62 127 GLY A C 1
ATOM 995 O O . GLY A 1 127 ? 6.949 -6.621 5.137 1 75.62 127 GLY A O 1
ATOM 996 N N . HIS A 1 128 ? 6.613 -4.773 6.293 1 65.5 128 HIS A N 1
ATOM 997 C CA . HIS A 1 128 ? 7.559 -5.168 7.328 1 65.5 128 HIS A CA 1
ATOM 998 C C . HIS A 1 128 ? 7.039 -6.359 8.125 1 65.5 128 HIS A C 1
ATOM 1000 O O . HIS A 1 128 ? 7.793 -7.293 8.422 1 65.5 128 HIS A O 1
ATOM 1006 N N . SER A 1 129 ? 5.762 -6.312 8.445 1 63.47 129 SER A N 1
ATOM 1007 C CA . SER A 1 129 ? 5.266 -7.367 9.32 1 63.47 129 SER A CA 1
ATOM 1008 C C . SER A 1 129 ? 4.156 -8.172 8.648 1 63.47 129 SER A C 1
ATOM 1010 O O . SER A 1 129 ? 3.764 -9.227 9.133 1 63.47 129 SER A O 1
ATOM 1012 N N . GLN A 1 130 ? 3.773 -7.656 7.562 1 69.88 130 GLN A N 1
ATOM 1013 C CA . GLN A 1 130 ? 2.68 -8.336 6.871 1 69.88 130 GLN A CA 1
ATOM 1014 C C . GLN A 1 130 ? 2.896 -8.328 5.363 1 69.88 130 GLN A C 1
ATOM 1016 O O . GLN A 1 130 ? 3.404 -7.355 4.805 1 69.88 130 GLN A O 1
ATOM 1021 N N . THR A 1 131 ? 2.652 -9.477 4.855 1 78.44 131 THR A N 1
ATOM 1022 C CA . THR A 1 131 ? 2.58 -9.602 3.404 1 78.44 131 THR A CA 1
ATOM 1023 C C . THR A 1 131 ? 1.185 -10.039 2.967 1 78.44 131 THR A C 1
ATOM 1025 O O . THR A 1 131 ? 0.574 -10.906 3.598 1 78.44 131 THR A O 1
ATOM 1028 N N . SER A 1 132 ? 0.694 -9.344 1.993 1 79.06 132 SER A N 1
ATOM 1029 C CA . SER A 1 132 ? -0.616 -9.727 1.471 1 79.06 132 SER A CA 1
ATOM 1030 C C . SER A 1 132 ? -0.57 -9.93 -0.039 1 79.06 132 SER A C 1
ATOM 1032 O O . SER A 1 132 ? 0.295 -9.375 -0.721 1 79.06 132 SER A O 1
ATOM 1034 N N . VAL A 1 133 ? -1.484 -10.812 -0.439 1 83.88 133 VAL A N 1
ATOM 1035 C CA . VAL A 1 133 ? -1.595 -11.086 -1.869 1 83.88 133 VAL A CA 1
ATOM 1036 C C . VAL A 1 133 ? -3.059 -11 -2.299 1 83.88 133 VAL A C 1
ATOM 1038 O O . VAL A 1 133 ? -3.951 -11.438 -1.565 1 83.88 133 VAL A O 1
ATOM 1041 N N . SER A 1 134 ? -3.225 -10.414 -3.451 1 84.31 134 SER A N 1
ATOM 1042 C CA . SER A 1 134 ? -4.539 -10.391 -4.086 1 84.31 134 SER A CA 1
ATOM 1043 C C . SER A 1 134 ? -4.441 -10.719 -5.57 1 84.31 134 SER A C 1
ATOM 1045 O O . SER A 1 134 ? -3.439 -10.406 -6.219 1 84.31 134 SER A O 1
ATOM 1047 N N . VAL A 1 135 ? -5.426 -11.422 -5.965 1 86.75 135 VAL A N 1
ATOM 1048 C CA . VAL A 1 135 ? -5.512 -11.672 -7.402 1 86.75 135 VAL A CA 1
ATOM 1049 C C . VAL A 1 135 ? -6.621 -10.812 -8.008 1 86.75 135 VAL A C 1
ATOM 1051 O O . VAL A 1 135 ? -7.727 -10.75 -7.465 1 86.75 135 VAL A O 1
ATOM 1054 N N . ALA A 1 136 ? -6.234 -10.148 -9.078 1 86.25 136 ALA A N 1
ATOM 1055 C CA . ALA A 1 136 ? -7.203 -9.297 -9.766 1 86.25 136 ALA A CA 1
ATOM 1056 C C . ALA A 1 136 ? -7.223 -9.594 -11.266 1 86.25 136 ALA A C 1
ATOM 1058 O O . ALA A 1 136 ? -6.246 -10.109 -11.812 1 86.25 136 ALA A O 1
ATOM 1059 N N . SER A 1 137 ? -8.352 -9.328 -11.797 1 85.38 137 SER A N 1
ATOM 1060 C CA . SER A 1 137 ? -8.492 -9.398 -13.25 1 85.38 137 SER A CA 1
ATOM 1061 C C . SER A 1 137 ? -8.898 -8.055 -13.836 1 85.38 137 SER A C 1
ATOM 1063 O O . SER A 1 137 ? -9.547 -7.25 -13.156 1 85.38 137 SER A O 1
ATOM 1065 N N . PHE A 1 138 ? -8.422 -7.855 -14.992 1 82.75 138 PHE A N 1
ATOM 1066 C CA . PHE A 1 138 ? -8.758 -6.656 -15.758 1 82.75 138 PHE A CA 1
ATOM 1067 C C . PHE A 1 138 ? -9.562 -7.008 -17 1 82.75 138 PHE A C 1
ATOM 1069 O O . PHE A 1 138 ? -9.133 -7.84 -17.797 1 82.75 138 PHE A O 1
ATOM 1076 N N . VAL A 1 139 ? -10.758 -6.496 -17.078 1 77.06 139 VAL A N 1
ATOM 1077 C CA . VAL A 1 139 ? -11.586 -6.691 -18.266 1 77.06 139 VAL A CA 1
ATOM 1078 C C . VAL A 1 139 ? -12.188 -5.355 -18.703 1 77.06 139 VAL A C 1
ATOM 1080 O O . VAL A 1 139 ? -12.945 -4.734 -17.953 1 77.06 139 VAL A O 1
ATOM 1083 N N . GLN A 1 140 ? -11.859 -4.953 -20 1 75.5 140 GLN A N 1
ATOM 1084 C CA . GLN A 1 140 ? -12.43 -3.742 -20.578 1 75.5 140 GLN A CA 1
ATOM 1085 C C . GLN A 1 140 ? -12.359 -2.574 -19.594 1 75.5 140 GLN A C 1
ATOM 1087 O O . GLN A 1 140 ? -13.352 -1.884 -19.359 1 75.5 140 GLN A O 1
ATOM 1092 N N . GLY A 1 141 ? -11.305 -2.436 -18.953 1 71.75 141 GLY A N 1
ATOM 1093 C CA . GLY A 1 141 ? -11.078 -1.289 -18.094 1 71.75 141 GLY A CA 1
ATOM 1094 C C . GLY A 1 141 ? -11.648 -1.466 -16.688 1 71.75 141 GLY A C 1
ATOM 1095 O O . GLY A 1 141 ? -11.57 -0.557 -15.867 1 71.75 141 GLY A O 1
ATOM 1096 N N . LYS A 1 142 ? -12.234 -2.635 -16.453 1 79.62 142 LYS A N 1
ATOM 1097 C CA . LYS A 1 142 ? -12.82 -2.904 -15.148 1 79.62 142 LYS A CA 1
ATOM 1098 C C . LYS A 1 142 ? -11.922 -3.811 -14.32 1 79.62 142 LYS A C 1
ATOM 1100 O O . LYS A 1 142 ? -11.422 -4.82 -14.812 1 79.62 142 LYS A O 1
ATOM 1105 N N . LEU A 1 143 ? -11.695 -3.34 -13.109 1 83.31 143 LEU A N 1
ATOM 1106 C CA . LEU A 1 143 ? -10.898 -4.105 -12.164 1 83.31 143 LEU A CA 1
ATOM 1107 C C . LEU A 1 143 ? -11.797 -4.945 -11.258 1 83.31 143 LEU A C 1
ATOM 1109 O O . LEU A 1 143 ? -12.773 -4.438 -10.695 1 83.31 143 LEU A O 1
ATOM 1113 N N . THR A 1 144 ? -11.531 -6.289 -11.289 1 82.88 144 THR A N 1
ATOM 1114 C CA . THR A 1 144 ? -12.188 -7.172 -10.328 1 82.88 144 THR A CA 1
ATOM 1115 C C . THR A 1 144 ? -11.156 -7.848 -9.422 1 82.88 144 THR A C 1
ATOM 1117 O O . THR A 1 144 ? -10.203 -8.461 -9.906 1 82.88 144 THR A O 1
ATOM 1120 N N . VAL A 1 145 ? -11.312 -7.652 -8.156 1 78.88 145 VAL A N 1
ATOM 1121 C CA . VAL A 1 145 ? -10.445 -8.32 -7.191 1 78.88 145 VAL A CA 1
ATOM 1122 C C . VAL A 1 145 ? -11.109 -9.609 -6.707 1 78.88 145 VAL A C 1
ATOM 1124 O O . VAL A 1 145 ? -12.25 -9.586 -6.227 1 78.88 145 VAL A O 1
ATOM 1127 N N . TRP A 1 146 ? -10.461 -10.773 -6.836 1 73.06 146 TRP A N 1
ATOM 1128 C CA . TRP A 1 146 ? -11.047 -12.086 -6.582 1 73.06 146 TRP A CA 1
ATOM 1129 C C . TRP A 1 146 ? -10.82 -12.516 -5.137 1 73.06 146 TRP A C 1
ATOM 1131 O O . TRP A 1 146 ? -11.727 -13.039 -4.492 1 73.06 146 TRP A O 1
ATOM 1141 N N . ASP A 1 147 ? -9.656 -12.5 -4.695 1 66 147 ASP A N 1
ATOM 1142 C CA . ASP A 1 147 ? -9.312 -12.984 -3.363 1 66 147 ASP A CA 1
ATOM 1143 C C . ASP A 1 147 ? -8.148 -12.195 -2.77 1 66 147 ASP A C 1
ATOM 1145 O O . ASP A 1 147 ? -7.348 -11.617 -3.502 1 66 147 ASP A O 1
ATOM 1149 N N . VAL A 1 148 ? -8.352 -12.047 -1.451 1 64.31 148 VAL A N 1
ATOM 1150 C CA . VAL A 1 148 ? -7.242 -11.438 -0.722 1 64.31 148 VAL A CA 1
ATOM 1151 C C . VAL A 1 148 ? -6.734 -12.398 0.35 1 64.31 148 VAL A C 1
ATOM 1153 O O . VAL A 1 148 ? -7.527 -12.992 1.083 1 64.31 148 VAL A O 1
ATOM 1156 N N . ILE A 1 149 ? -5.484 -12.711 0.237 1 68 149 ILE A N 1
ATOM 1157 C CA . ILE A 1 149 ? -4.812 -13.531 1.24 1 68 149 ILE A CA 1
ATOM 1158 C C . ILE A 1 149 ? -3.834 -12.672 2.039 1 68 149 ILE A C 1
ATOM 1160 O O . ILE A 1 149 ? -3.086 -11.875 1.466 1 68 149 ILE A O 1
ATOM 1164 N N . LEU A 1 150 ? -3.951 -12.773 3.352 1 66.44 150 LEU A N 1
ATOM 1165 C CA . LEU A 1 150 ? -3.043 -12.047 4.23 1 66.44 150 LEU A CA 1
ATOM 1166 C C . LEU A 1 150 ? -2.119 -13 4.977 1 66.44 150 LEU A C 1
ATOM 1168 O O . LEU A 1 150 ? -2.576 -13.992 5.551 1 66.44 150 LEU A O 1
ATOM 1172 N N . ILE A 1 151 ? -0.831 -12.836 4.801 1 63.47 151 ILE A N 1
ATOM 1173 C CA . ILE A 1 151 ? 0.17 -13.578 5.562 1 63.47 151 ILE A CA 1
ATOM 1174 C C . ILE A 1 151 ? 0.83 -12.648 6.586 1 63.47 151 ILE A C 1
ATOM 1176 O O . ILE A 1 151 ? 1.224 -11.531 6.254 1 63.47 151 ILE A O 1
ATOM 1180 N N . ARG A 1 152 ? 0.936 -13.078 7.918 1 61.81 152 ARG A N 1
ATOM 1181 C CA . ARG A 1 152 ? 1.551 -12.312 9 1 61.81 152 ARG A CA 1
ATOM 1182 C C . ARG A 1 152 ? 2.691 -13.094 9.641 1 61.81 152 ARG A C 1
ATOM 1184 O O . ARG A 1 152 ? 2.594 -14.312 9.82 1 61.81 152 ARG A O 1
ATOM 1191 N N . SER B 1 1 ? -13.992 -26.859 2.904 1 33.66 1 SER B N 1
ATOM 1192 C CA . SER B 1 1 ? -13.547 -25.578 3.424 1 33.66 1 SER B CA 1
ATOM 1193 C C . SER B 1 1 ? -12.031 -25.422 3.289 1 33.66 1 SER B C 1
ATOM 1195 O O . SER B 1 1 ? -11.297 -26.406 3.275 1 33.66 1 SER B O 1
ATOM 1197 N N . VAL B 1 2 ? -11.539 -24.281 2.727 1 40.03 2 VAL B N 1
ATOM 1198 C CA . VAL B 1 2 ? -10.125 -24.078 2.436 1 40.03 2 VAL B CA 1
ATOM 1199 C C . VAL B 1 2 ? -9.289 -24.484 3.646 1 40.03 2 VAL B C 1
ATOM 1201 O O . VAL B 1 2 ? -8.094 -24.766 3.52 1 40.03 2 VAL B O 1
ATOM 1204 N N . ASP B 1 3 ? -9.922 -24.406 4.797 1 42.22 3 ASP B N 1
ATOM 1205 C CA . ASP B 1 3 ? -9.25 -24.719 6.051 1 42.22 3 ASP B CA 1
ATOM 1206 C C . ASP B 1 3 ? -8.633 -26.109 6.004 1 42.22 3 ASP B C 1
ATOM 1208 O O . ASP B 1 3 ? -7.484 -26.312 6.41 1 42.22 3 ASP B O 1
ATOM 1212 N N . ARG B 1 4 ? -9.453 -27.016 5.707 1 39.28 4 ARG B N 1
ATOM 1213 C CA . ARG B 1 4 ? -9.07 -28.406 5.871 1 39.28 4 ARG B CA 1
ATOM 1214 C C . ARG B 1 4 ? -7.867 -28.75 4.992 1 39.28 4 ARG B C 1
ATOM 1216 O O . ARG B 1 4 ? -7.008 -29.531 5.387 1 39.28 4 ARG B O 1
ATOM 1223 N N . ARG B 1 5 ? -7.832 -28.188 3.941 1 43.34 5 ARG B N 1
ATOM 1224 C CA . ARG B 1 5 ? -6.902 -28.688 2.928 1 43.34 5 ARG B CA 1
ATOM 1225 C C . ARG B 1 5 ? -5.496 -28.125 3.162 1 43.34 5 ARG B C 1
ATOM 1227 O O . ARG B 1 5 ? -4.527 -28.641 2.594 1 43.34 5 ARG B O 1
ATOM 1234 N N . LEU B 1 6 ? -5.43 -27.016 3.906 1 43.31 6 LEU B N 1
ATOM 1235 C CA . LEU B 1 6 ? -4.133 -26.391 4.129 1 43.31 6 LEU B CA 1
ATOM 1236 C C . LEU B 1 6 ? -3.475 -26.938 5.391 1 43.31 6 LEU B C 1
ATOM 1238 O O . LEU B 1 6 ? -2.357 -26.547 5.734 1 43.31 6 LEU B O 1
ATOM 1242 N N . LYS B 1 7 ? -4.102 -27.688 6.25 1 39.75 7 LYS B N 1
ATOM 1243 C CA . LYS B 1 7 ? -3.576 -28.203 7.512 1 39.75 7 LYS B CA 1
ATOM 1244 C C . LYS B 1 7 ? -2.385 -29.125 7.277 1 39.75 7 LYS B C 1
ATOM 1246 O O . LYS B 1 7 ? -1.891 -29.75 8.211 1 39.75 7 LYS B O 1
ATOM 1251 N N . GLY B 1 8 ? -2.141 -29.422 6.086 1 35.5 8 GLY B N 1
ATOM 1252 C CA . GLY B 1 8 ? -1.062 -30.391 6.082 1 35.5 8 GLY B CA 1
ATOM 1253 C C . GLY B 1 8 ? 0.172 -29.922 6.828 1 35.5 8 GLY B C 1
ATOM 1254 O O . GLY B 1 8 ? 0.17 -28.844 7.426 1 35.5 8 GLY B O 1
ATOM 1255 N N . ALA B 1 9 ? 1.462 -30.516 6.711 1 38.38 9 ALA B N 1
ATOM 1256 C CA . ALA B 1 9 ? 2.807 -30.5 7.281 1 38.38 9 ALA B CA 1
ATOM 1257 C C . ALA B 1 9 ? 3.377 -29.078 7.301 1 38.38 9 ALA B C 1
ATOM 1259 O O . ALA B 1 9 ? 4.578 -28.891 7.516 1 38.38 9 ALA B O 1
ATOM 1260 N N . SER B 1 10 ? 2.717 -28 6.992 1 46.66 10 SER B N 1
ATOM 1261 C CA . SER B 1 10 ? 3.316 -26.75 6.547 1 46.66 10 SER B CA 1
ATOM 1262 C C . SER B 1 10 ? 3.541 -25.797 7.715 1 46.66 10 SER B C 1
ATOM 1264 O O . SER B 1 10 ? 2.795 -25.828 8.695 1 46.66 10 SER B O 1
ATOM 1266 N N . ARG B 1 11 ? 4.859 -25.375 7.969 1 51.62 11 ARG B N 1
ATOM 1267 C CA . ARG B 1 11 ? 5.363 -24.375 8.898 1 51.62 11 ARG B CA 1
ATOM 1268 C C . ARG B 1 11 ? 4.453 -23.141 8.922 1 51.62 11 ARG B C 1
ATOM 1270 O O . ARG B 1 11 ? 4.715 -22.188 9.656 1 51.62 11 ARG B O 1
ATOM 1277 N N . PHE B 1 12 ? 3.414 -23.266 8.242 1 51.41 12 PHE B N 1
ATOM 1278 C CA . PHE B 1 12 ? 2.521 -22.109 8.156 1 51.41 12 PHE B CA 1
ATOM 1279 C C . PHE B 1 12 ? 1.164 -22.438 8.766 1 51.41 12 PHE B C 1
ATOM 1281 O O . PHE B 1 12 ? 0.596 -23.5 8.516 1 51.41 12 PHE B O 1
ATOM 1288 N N . HIS B 1 13 ? 0.892 -21.812 9.93 1 54.5 13 HIS B N 1
ATOM 1289 C CA . HIS B 1 13 ? -0.452 -21.859 10.492 1 54.5 13 HIS B CA 1
ATOM 1290 C C . HIS B 1 13 ? -1.387 -20.891 9.781 1 54.5 13 HIS B C 1
ATOM 1292 O O . HIS B 1 13 ? -0.995 -19.766 9.477 1 54.5 13 HIS B O 1
ATOM 1298 N N . PHE B 1 14 ? -2.4 -21.562 9.258 1 51.56 14 PHE B N 1
ATOM 1299 C CA . PHE B 1 14 ? -3.352 -20.766 8.492 1 51.56 14 PHE B CA 1
ATOM 1300 C C . PHE B 1 14 ? -4.621 -20.516 9.305 1 51.56 14 PHE B C 1
ATOM 1302 O O . PHE B 1 14 ? -5.082 -21.391 10.031 1 51.56 14 PHE B O 1
ATOM 1309 N N . LYS B 1 15 ? -4.84 -19.281 9.625 1 55.34 15 LYS B N 1
ATOM 1310 C CA . LYS B 1 15 ? -6.164 -18.906 10.125 1 55.34 15 LYS B CA 1
ATOM 1311 C C . LYS B 1 15 ? -6.965 -18.172 9.062 1 55.34 15 LYS B C 1
ATOM 1313 O O . LYS B 1 15 ? -6.43 -17.297 8.359 1 55.34 15 LYS B O 1
ATOM 1318 N N . T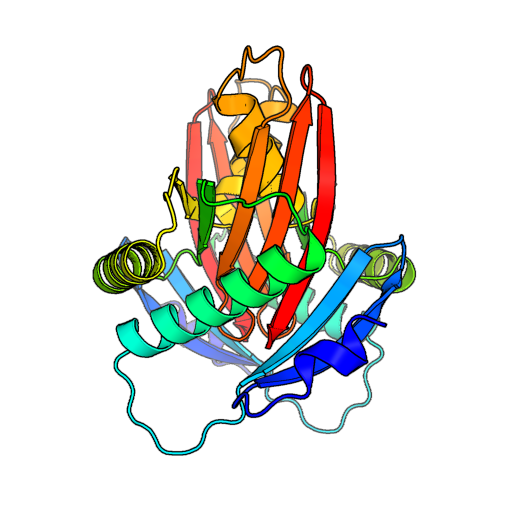HR B 1 16 ? -8.031 -18.828 8.641 1 51.97 16 THR B N 1
ATOM 1319 C CA . THR B 1 16 ? -8.922 -18.172 7.695 1 51.97 16 THR B CA 1
ATOM 1320 C C . THR B 1 16 ? -9.883 -17.234 8.422 1 51.97 16 THR B C 1
ATOM 1322 O O . THR B 1 16 ? -10.359 -17.562 9.516 1 51.97 16 THR B O 1
ATOM 1325 N N . GLN B 1 17 ? -9.648 -15.984 8.289 1 54 17 GLN B N 1
ATOM 1326 C CA . GLN B 1 17 ? -10.68 -15.086 8.789 1 54 17 GLN B CA 1
ATOM 1327 C C . GLN B 1 17 ? -11.547 -14.562 7.645 1 54 17 GLN B C 1
ATOM 1329 O O . GLN B 1 17 ? -11.023 -14.164 6.602 1 54 17 GLN B O 1
ATOM 1334 N N . GLN B 1 18 ? -12.797 -15.039 7.785 1 50.62 18 GLN B N 1
ATOM 1335 C CA . GLN B 1 18 ? -13.758 -14.445 6.859 1 50.62 18 GLN B CA 1
ATOM 1336 C C . GLN B 1 18 ? -13.734 -12.922 6.945 1 50.62 18 GLN B C 1
ATOM 1338 O O . GLN B 1 18 ? -13.719 -12.359 8.039 1 50.62 18 GLN B O 1
ATOM 1343 N N . VAL B 1 19 ? -13.156 -12.375 5.93 1 53.62 19 VAL B N 1
ATOM 1344 C CA . VAL B 1 19 ? -13.25 -10.922 5.867 1 53.62 19 VAL B CA 1
ATOM 1345 C C . VAL B 1 19 ? -14.594 -10.516 5.266 1 53.62 19 VAL B C 1
ATOM 1347 O O . VAL B 1 19 ? -15.258 -11.328 4.609 1 53.62 19 VAL B O 1
ATOM 1350 N N . GLU B 1 20 ? -15.07 -9.445 5.758 1 50.91 20 GLU B N 1
ATOM 1351 C CA . GLU B 1 20 ? -16.312 -8.945 5.168 1 50.91 20 GLU B CA 1
ATOM 1352 C C . GLU B 1 20 ? -16.141 -8.695 3.672 1 50.91 20 GLU B C 1
ATOM 1354 O O . GLU B 1 20 ? -15.023 -8.469 3.193 1 50.91 20 GLU B O 1
ATOM 1359 N N . ASN B 1 21 ? -17.094 -8.797 2.879 1 51.03 21 ASN B N 1
ATOM 1360 C CA . ASN B 1 21 ? -17.328 -8.555 1.461 1 51.03 21 ASN B CA 1
ATOM 1361 C C . ASN B 1 21 ? -16.703 -9.641 0.594 1 51.03 21 ASN B C 1
ATOM 1363 O O . ASN B 1 21 ? -16.141 -9.352 -0.466 1 51.03 21 ASN B O 1
ATOM 1367 N N . ASP B 1 22 ? -16.797 -10.867 1.082 1 49.91 22 ASP B N 1
ATOM 1368 C CA . ASP B 1 22 ? -16.484 -12.055 0.301 1 49.91 22 ASP B CA 1
ATOM 1369 C C . ASP B 1 22 ? -14.977 -12.188 0.096 1 49.91 22 ASP B C 1
ATOM 1371 O O . ASP B 1 22 ? -14.531 -12.844 -0.846 1 49.91 22 ASP B O 1
ATOM 1375 N N . LYS B 1 23 ? -14.359 -11.289 0.816 1 52.06 23 LYS B N 1
ATOM 1376 C CA . LYS B 1 23 ? -12.914 -11.438 0.691 1 52.06 23 LYS B CA 1
ATOM 1377 C C . LYS B 1 23 ? -12.359 -12.367 1.77 1 52.06 23 LYS B C 1
ATOM 1379 O O . LYS B 1 23 ? -12.945 -12.5 2.844 1 52.06 23 LYS B O 1
ATOM 1384 N N . ILE B 1 24 ? -11.578 -13.375 1.292 1 53.75 24 ILE B N 1
ATOM 1385 C CA . ILE B 1 24 ? -10.969 -14.344 2.197 1 53.75 24 ILE B CA 1
ATOM 1386 C C . ILE B 1 24 ? -9.617 -13.812 2.68 1 53.75 24 ILE B C 1
ATOM 1388 O O . ILE B 1 24 ? -8.781 -13.398 1.873 1 53.75 24 ILE B O 1
ATOM 1392 N N . ALA B 1 25 ? -9.656 -13.273 3.861 1 55.44 25 ALA B N 1
ATOM 1393 C CA . ALA B 1 25 ? -8.352 -12.969 4.434 1 55.44 25 ALA B CA 1
ATOM 1394 C C . ALA B 1 25 ? -7.738 -14.195 5.098 1 55.44 25 ALA B C 1
ATOM 1396 O O . ALA B 1 25 ? -8.391 -14.867 5.902 1 55.44 25 ALA B O 1
ATOM 1397 N N . ILE B 1 26 ? -6.758 -14.82 4.504 1 56.78 26 ILE B N 1
ATOM 1398 C CA . ILE B 1 26 ? -6.016 -15.922 5.094 1 56.78 26 ILE B CA 1
ATOM 1399 C C . ILE B 1 26 ? -4.766 -15.398 5.789 1 56.78 26 ILE B C 1
ATOM 1401 O O . ILE B 1 26 ? -3.973 -14.664 5.188 1 56.78 26 ILE B O 1
ATOM 1405 N N . GLU B 1 27 ? -4.852 -15.445 7.09 1 59.56 27 GLU B N 1
ATOM 1406 C CA . GLU B 1 27 ?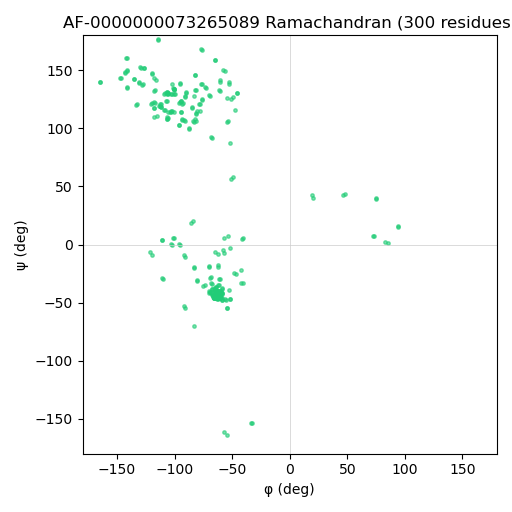 -3.639 -15.102 7.828 1 59.56 27 GLU B CA 1
ATOM 1407 C C . GLU B 1 27 ? -2.721 -16.312 7.977 1 59.56 27 GLU B C 1
ATOM 1409 O O . GLU B 1 27 ? -3.166 -17.391 8.375 1 59.56 27 GLU B O 1
ATOM 1414 N N . VAL B 1 28 ? -1.615 -16.25 7.465 1 57.81 28 VAL B N 1
ATOM 1415 C CA . VAL B 1 28 ? -0.599 -17.281 7.582 1 57.81 28 VAL B CA 1
ATOM 1416 C C . VAL B 1 28 ? 0.507 -16.828 8.531 1 57.81 28 VAL B C 1
ATOM 1418 O O . VAL B 1 28 ? 1.024 -15.711 8.391 1 57.81 28 VAL B O 1
ATOM 1421 N N . ASN B 1 29 ? 0.568 -17.422 9.68 1 57.94 29 ASN B N 1
ATOM 1422 C CA . ASN B 1 29 ? 1.674 -17.156 10.594 1 57.94 29 ASN B CA 1
ATOM 1423 C C . ASN B 1 29 ? 2.824 -18.141 10.383 1 57.94 29 ASN B C 1
ATOM 1425 O O . ASN B 1 29 ? 2.609 -19.359 10.328 1 57.94 29 ASN B O 1
ATOM 1429 N N . TYR B 1 30 ? 3.809 -17.594 9.812 1 52.09 30 TYR B N 1
ATOM 1430 C CA . TYR B 1 30 ? 5.008 -18.406 9.672 1 52.09 30 TYR B CA 1
ATOM 1431 C C . TYR B 1 30 ? 5.652 -18.672 11.023 1 52.09 30 TYR B C 1
ATOM 1433 O O . TYR B 1 30 ? 5.969 -17.734 11.758 1 52.09 30 TYR B O 1
ATOM 1441 N N . MET B 1 31 ? 5.332 -19.75 11.664 1 47.5 31 MET B N 1
ATOM 1442 C CA . MET B 1 31 ? 5.855 -20.125 12.984 1 47.5 31 MET B CA 1
ATOM 1443 C C . MET B 1 31 ? 7.363 -20.328 12.93 1 47.5 31 MET B C 1
ATOM 1445 O O . MET B 1 31 ? 7.957 -20.844 13.883 1 47.5 31 MET B O 1
ATOM 1449 N N . ASP B 1 32 ? 7.969 -20.5 11.805 1 46.84 32 ASP B N 1
ATOM 1450 C CA . ASP B 1 32 ? 9.227 -21.188 12.047 1 46.84 32 ASP B CA 1
ATOM 1451 C C . ASP B 1 32 ? 10.133 -20.375 12.969 1 46.84 32 ASP B C 1
ATOM 1453 O O . ASP B 1 32 ? 10.125 -19.141 12.93 1 46.84 32 ASP B O 1
ATOM 1457 N N . GLU B 1 33 ? 10.805 -21.109 13.883 1 42.16 33 GLU B N 1
ATOM 1458 C CA . GLU B 1 33 ? 11.93 -21.062 14.812 1 42.16 33 GLU B CA 1
ATOM 1459 C C . GLU B 1 33 ? 13.055 -20.188 14.273 1 42.16 33 GLU B C 1
ATOM 1461 O O . GLU B 1 33 ? 13.047 -19.797 13.102 1 42.16 33 GLU B O 1
ATOM 1466 N N . GLN B 1 34 ? 14.336 -20.547 14.758 1 41.5 34 GLN B N 1
ATOM 1467 C CA . GLN B 1 34 ? 15.742 -20.172 14.828 1 41.5 34 GLN B CA 1
ATOM 1468 C C . GLN B 1 34 ? 16.344 -20.016 13.438 1 41.5 34 GLN B C 1
ATOM 1470 O O . GLN B 1 34 ? 17.562 -19.953 13.289 1 41.5 34 GLN B O 1
ATOM 1475 N N . ALA B 1 35 ? 15.641 -20.312 12.359 1 42.22 35 ALA B N 1
ATOM 1476 C CA . ALA B 1 35 ? 16.562 -20.453 11.227 1 42.22 35 ALA B CA 1
ATOM 1477 C C . ALA B 1 35 ? 16.938 -19.078 10.672 1 42.22 35 ALA B C 1
ATOM 1479 O O . ALA B 1 35 ? 16.094 -18.188 10.57 1 42.22 35 ALA B O 1
ATOM 1480 N N . GLN B 1 36 ? 18.125 -18.734 10.781 1 47.66 36 GLN B N 1
ATOM 1481 C CA . GLN B 1 36 ? 18.859 -17.656 10.141 1 47.66 36 GLN B CA 1
ATOM 1482 C C . GLN B 1 36 ? 18.672 -17.672 8.625 1 47.66 36 GLN B C 1
ATOM 1484 O O . GLN B 1 36 ? 19.422 -18.344 7.906 1 47.66 36 GLN B O 1
ATOM 1489 N N . PHE B 1 37 ? 17.531 -17.625 8.125 1 50.75 37 PHE B N 1
ATOM 1490 C CA . PHE B 1 37 ? 17.438 -17.578 6.672 1 50.75 37 PHE B CA 1
ATOM 1491 C C . PHE B 1 37 ? 17.859 -16.219 6.137 1 50.75 37 PHE B C 1
ATOM 1493 O O . PHE B 1 37 ? 17.688 -15.195 6.805 1 50.75 37 PHE B O 1
ATOM 1500 N N . ALA B 1 38 ? 18.656 -16.391 5.102 1 59.19 38 ALA B N 1
ATOM 1501 C CA . ALA B 1 38 ? 18.922 -15.188 4.312 1 59.19 38 ALA B CA 1
ATOM 1502 C C . ALA B 1 38 ? 17.625 -14.508 3.898 1 59.19 38 ALA B C 1
ATOM 1504 O O . ALA B 1 38 ? 16.594 -15.172 3.707 1 59.19 38 ALA B O 1
ATOM 1505 N N . PRO B 1 39 ? 17.594 -13.266 3.982 1 62.25 39 PRO B N 1
ATOM 1506 C CA . PRO B 1 39 ? 16.406 -12.516 3.578 1 62.25 39 PRO B CA 1
ATOM 1507 C C . PRO B 1 39 ? 15.766 -13.062 2.309 1 62.25 39 PRO B C 1
ATOM 1509 O O . PRO B 1 39 ? 14.539 -13.148 2.217 1 62.25 39 PRO B O 1
ATOM 1512 N N . GLU B 1 40 ? 16.656 -13.594 1.387 1 68.38 40 GLU B N 1
ATOM 1513 C CA . GLU B 1 40 ? 16.172 -14.133 0.119 1 68.38 40 GLU B CA 1
ATOM 1514 C C . GLU B 1 40 ? 15.406 -15.438 0.332 1 68.38 40 GLU B C 1
ATOM 1516 O O . GLU B 1 40 ? 14.398 -15.688 -0.34 1 68.38 40 GLU B O 1
ATOM 1521 N N . GLN B 1 41 ? 15.914 -16.234 1.172 1 69.81 41 GLN B N 1
ATOM 1522 C CA . GLN B 1 41 ? 15.266 -17.516 1.417 1 69.81 41 GLN B CA 1
ATOM 1523 C C . GLN B 1 41 ? 13.922 -17.328 2.113 1 69.81 41 GLN B C 1
ATOM 1525 O O . GLN B 1 41 ? 12.961 -18.047 1.814 1 69.81 41 GLN B O 1
ATOM 1530 N N . ILE B 1 42 ? 13.883 -16.391 2.869 1 73.5 42 ILE B N 1
ATOM 1531 C CA . ILE B 1 42 ? 12.633 -16.109 3.568 1 73.5 42 ILE B CA 1
ATOM 1532 C C . ILE B 1 42 ? 11.594 -15.594 2.576 1 73.5 42 ILE B C 1
ATOM 1534 O O . ILE B 1 42 ? 10.445 -16.031 2.594 1 73.5 42 ILE B O 1
ATOM 1538 N N . ALA B 1 43 ? 12.156 -14.758 1.683 1 80.56 43 ALA B N 1
ATOM 1539 C CA . ALA B 1 43 ? 11.242 -14.234 0.669 1 80.56 43 ALA B CA 1
ATOM 1540 C C . ALA B 1 43 ? 10.734 -15.352 -0.24 1 80.56 43 ALA B C 1
ATOM 1542 O O . ALA B 1 43 ? 9.547 -15.398 -0.576 1 80.56 43 ALA B O 1
ATOM 1543 N N . ALA B 1 44 ? 11.625 -16.297 -0.56 1 82.81 44 ALA B N 1
ATOM 1544 C CA . ALA B 1 44 ? 11.234 -17.406 -1.433 1 82.81 44 ALA B CA 1
ATOM 1545 C C . ALA B 1 44 ? 10.219 -18.312 -0.747 1 82.81 44 ALA B C 1
ATOM 1547 O O . ALA B 1 44 ? 9.266 -18.781 -1.379 1 82.81 44 ALA B O 1
ATOM 1548 N N . ALA B 1 45 ? 10.461 -18.594 0.487 1 79.19 45 ALA B N 1
ATOM 1549 C CA . ALA B 1 45 ? 9.508 -19.406 1.236 1 79.19 45 ALA B CA 1
ATOM 1550 C C . ALA B 1 45 ? 8.148 -18.734 1.312 1 79.19 45 ALA B C 1
ATOM 1552 O O . ALA B 1 45 ? 7.109 -19.375 1.146 1 79.19 45 ALA B O 1
ATOM 1553 N N . LEU B 1 46 ? 8.219 -17.484 1.515 1 78.69 46 LEU B N 1
ATOM 1554 C CA . LEU B 1 46 ? 6.988 -16.719 1.577 1 78.69 46 LEU B CA 1
ATOM 1555 C C . LEU B 1 46 ? 6.25 -16.766 0.244 1 78.69 46 LEU B C 1
ATOM 1557 O O . LEU B 1 46 ? 5.047 -17.031 0.205 1 78.69 46 LEU B O 1
ATOM 1561 N N . PHE B 1 47 ? 7.008 -16.547 -0.81 1 86.38 47 PHE B N 1
ATOM 1562 C CA . PHE B 1 47 ? 6.402 -16.531 -2.135 1 86.38 47 PHE B CA 1
ATOM 1563 C C . PHE B 1 47 ? 5.898 -17.922 -2.512 1 86.38 47 PHE B C 1
ATOM 1565 O O . PHE B 1 47 ? 4.855 -18.062 -3.156 1 86.38 47 PHE B O 1
ATOM 1572 N N . GLY B 1 48 ? 6.664 -18.875 -2.129 1 83.19 48 GLY B N 1
ATOM 1573 C CA . GLY B 1 48 ? 6.203 -20.234 -2.352 1 83.19 48 GLY B CA 1
ATOM 1574 C C . GLY B 1 48 ? 4.883 -20.547 -1.669 1 83.19 48 GLY B C 1
ATOM 1575 O O . GLY B 1 48 ? 4 -21.172 -2.262 1 83.19 48 GLY B O 1
ATOM 1576 N N . CYS B 1 49 ? 4.77 -20.094 -0.507 1 78.06 49 CYS B N 1
ATOM 1577 C CA . CYS B 1 49 ? 3.535 -20.281 0.249 1 78.06 49 CYS B CA 1
ATOM 1578 C C . CYS B 1 49 ? 2.381 -19.531 -0.417 1 78.06 49 CYS B C 1
ATOM 1580 O O . CYS B 1 49 ? 1.295 -20.094 -0.585 1 78.06 49 CYS B O 1
ATOM 1582 N N . LEU B 1 50 ? 2.684 -18.359 -0.745 1 79.44 50 LEU B N 1
ATOM 1583 C CA . LEU B 1 50 ? 1.659 -17.562 -1.402 1 79.44 50 LEU B CA 1
ATOM 1584 C C . LEU B 1 50 ? 1.186 -18.234 -2.689 1 79.44 50 LEU B C 1
ATOM 1586 O O . LEU B 1 50 ? -0.014 -18.266 -2.969 1 79.44 50 LEU B O 1
ATOM 1590 N N . LYS B 1 51 ? 2.143 -18.656 -3.389 1 82.94 51 LYS B N 1
ATOM 1591 C CA . LYS B 1 51 ? 1.829 -19.328 -4.645 1 82.94 51 LYS B CA 1
ATOM 1592 C C . LYS B 1 51 ? 0.937 -20.547 -4.406 1 82.94 51 LYS B C 1
ATOM 1594 O O . LYS B 1 51 ? -0.081 -20.719 -5.078 1 82.94 51 LYS B O 1
ATOM 1599 N N . ARG B 1 52 ? 1.274 -21.312 -3.506 1 81.56 52 ARG B N 1
ATOM 1600 C CA . ARG B 1 52 ? 0.511 -22.516 -3.207 1 81.56 52 ARG B CA 1
ATOM 1601 C C . ARG B 1 52 ? -0.916 -22.172 -2.791 1 81.56 52 ARG B C 1
ATOM 1603 O O . ARG B 1 52 ? -1.872 -22.781 -3.27 1 81.56 52 ARG B O 1
ATOM 1610 N N . ILE B 1 53 ? -1.053 -21.25 -1.968 1 75.25 53 ILE B N 1
ATOM 1611 C CA . ILE B 1 53 ? -2.361 -20.875 -1.445 1 75.25 53 ILE B CA 1
ATOM 1612 C C . ILE B 1 53 ? -3.223 -20.297 -2.572 1 75.25 53 ILE B C 1
ATOM 1614 O O . ILE B 1 53 ? -4.406 -20.641 -2.686 1 75.25 53 ILE B O 1
ATOM 1618 N N . THR B 1 54 ? -2.619 -19.438 -3.324 1 79.38 54 THR B N 1
ATOM 1619 C CA . THR B 1 54 ? -3.352 -18.812 -4.422 1 79.38 54 THR B CA 1
ATOM 1620 C C . THR B 1 54 ? -3.787 -19.859 -5.445 1 79.38 54 THR B C 1
ATOM 1622 O O . THR B 1 54 ? -4.914 -19.812 -5.941 1 79.38 54 THR B O 1
ATOM 1625 N N . GLU B 1 55 ? -2.893 -20.766 -5.766 1 80.38 55 GLU B N 1
ATOM 1626 C CA . GLU B 1 55 ? -3.205 -21.812 -6.73 1 80.38 55 GLU B CA 1
ATOM 1627 C C . GLU B 1 55 ? -4.336 -22.703 -6.23 1 80.38 55 GLU B C 1
ATOM 1629 O O . GLU B 1 55 ? -5.199 -23.125 -7.008 1 80.38 55 GLU B O 1
ATOM 1634 N N . LYS B 1 56 ? -4.293 -22.969 -5.02 1 77.38 56 LYS B N 1
ATOM 1635 C CA . LYS B 1 56 ? -5.352 -23.781 -4.434 1 77.38 56 LYS B CA 1
ATOM 1636 C C . LYS B 1 56 ? -6.688 -23.047 -4.441 1 77.38 56 LYS B C 1
ATOM 1638 O O . LYS B 1 56 ? -7.723 -23.641 -4.758 1 77.38 56 LYS B O 1
ATOM 1643 N N . ALA B 1 57 ? -6.645 -21.812 -4.09 1 72.56 57 ALA B N 1
ATOM 1644 C CA . ALA B 1 57 ? -7.867 -21.016 -3.975 1 72.56 57 ALA B CA 1
ATOM 1645 C C . ALA B 1 57 ? -8.484 -20.766 -5.348 1 72.56 57 ALA B C 1
ATOM 1647 O O . ALA B 1 57 ? -9.711 -20.688 -5.477 1 72.56 57 ALA B O 1
ATOM 1648 N N . LEU B 1 58 ? -7.672 -20.734 -6.352 1 77.19 58 LEU B N 1
ATOM 1649 C CA . LEU B 1 58 ? -8.156 -20.328 -7.668 1 77.19 58 LEU B CA 1
ATOM 1650 C C . LEU B 1 58 ? -8.172 -21.516 -8.633 1 77.19 58 LEU B C 1
ATOM 1652 O O . LEU B 1 58 ? -8.508 -21.359 -9.805 1 77.19 58 LEU B O 1
ATOM 1656 N N . ALA B 1 59 ? -7.852 -22.625 -8.094 1 79.06 59 ALA B N 1
ATOM 1657 C CA . ALA B 1 59 ? -7.828 -23.781 -8.992 1 79.06 59 ALA B CA 1
ATOM 1658 C C . ALA B 1 59 ? -9.07 -23.812 -9.875 1 79.06 59 ALA B C 1
ATOM 1660 O O . ALA B 1 59 ? -10.18 -23.516 -9.414 1 79.06 59 ALA B O 1
ATOM 1661 N N . PRO B 1 60 ? -8.805 -24 -11.32 1 82.12 60 PRO B N 1
ATOM 1662 C CA . PRO B 1 60 ? -7.594 -24.484 -11.992 1 82.12 60 PRO B CA 1
ATOM 1663 C C . PRO B 1 60 ? -6.75 -23.344 -12.578 1 82.12 60 PRO B C 1
ATOM 1665 O O . PRO B 1 60 ? -5.766 -23.594 -13.273 1 82.12 60 PRO B O 1
ATOM 1668 N N . ILE B 1 61 ? -7.156 -22.172 -12.312 1 77.38 61 ILE B N 1
ATOM 1669 C CA . ILE B 1 61 ? -6.445 -21.047 -12.891 1 77.38 61 ILE B CA 1
ATOM 1670 C C . ILE B 1 61 ? -5.129 -20.828 -12.148 1 77.38 61 ILE B C 1
ATOM 1672 O O . ILE B 1 61 ? -5.098 -20.828 -10.914 1 77.38 61 ILE B O 1
ATOM 1676 N N . SER B 1 62 ? -4.016 -20.828 -12.883 1 83.94 62 SER B N 1
ATOM 1677 C CA . SER B 1 62 ? -2.713 -20.453 -12.336 1 83.94 62 SER B CA 1
ATOM 1678 C C . SER B 1 62 ? -2.342 -19.031 -12.703 1 83.94 62 SER B C 1
ATOM 1680 O O . SER B 1 62 ? -2.562 -18.594 -13.828 1 83.94 62 SER B O 1
ATOM 1682 N N . VAL B 1 63 ? -1.897 -18.344 -11.758 1 88 63 VAL B N 1
ATOM 1683 C CA . VAL B 1 63 ? -1.49 -16.953 -11.984 1 88 63 VAL B CA 1
ATOM 1684 C C . VAL B 1 63 ? -0.003 -16.797 -11.68 1 88 63 VAL B C 1
ATO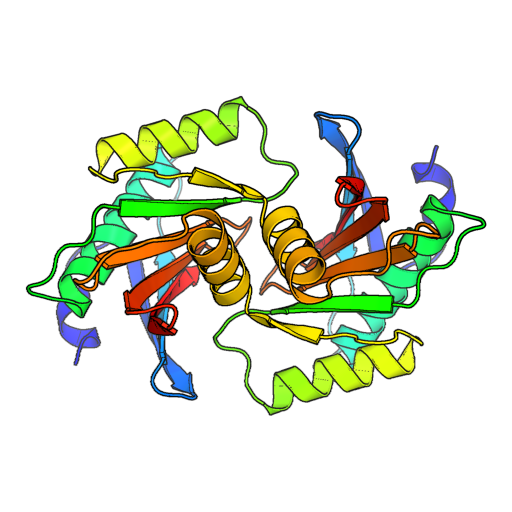M 1686 O O . VAL B 1 63 ? 0.435 -17.047 -10.555 1 88 63 VAL B O 1
ATOM 1689 N N . GLN B 1 64 ? 0.755 -16.438 -12.68 1 92.5 64 GLN B N 1
ATOM 1690 C CA . GLN B 1 64 ? 2.195 -16.281 -12.5 1 92.5 64 GLN B CA 1
ATOM 1691 C C . GLN B 1 64 ? 2.607 -14.82 -12.586 1 92.5 64 GLN B C 1
ATOM 1693 O O . GLN B 1 64 ? 3.652 -14.43 -12.062 1 92.5 64 GLN B O 1
ATOM 1698 N N . ASP B 1 65 ? 1.842 -14.031 -13.375 1 92.56 65 ASP B N 1
ATOM 1699 C CA . ASP B 1 65 ? 2.131 -12.609 -13.508 1 92.56 65 ASP B CA 1
ATOM 1700 C C . ASP B 1 65 ? 1.835 -11.867 -12.211 1 92.56 65 ASP B C 1
ATOM 1702 O O . ASP B 1 65 ? 0.742 -11.992 -11.648 1 92.56 65 ASP B O 1
ATOM 1706 N N . CYS B 1 66 ? 2.881 -11.062 -11.719 1 94.38 66 CYS B N 1
ATOM 1707 C CA . CYS B 1 66 ? 2.617 -10.391 -10.453 1 94.38 66 CYS B CA 1
ATOM 1708 C C . CYS B 1 66 ? 3.24 -9 -10.438 1 94.38 66 CYS B C 1
ATOM 1710 O O . CYS B 1 66 ? 4.188 -8.727 -11.18 1 94.38 66 CYS B O 1
ATOM 1712 N N . VAL B 1 67 ? 2.607 -8.172 -9.773 1 94.75 67 VAL B N 1
ATOM 1713 C CA . VAL B 1 67 ? 3.137 -6.871 -9.359 1 94.75 67 VAL B CA 1
ATOM 1714 C C . VAL B 1 67 ? 3.467 -6.898 -7.867 1 94.75 67 VAL B C 1
ATOM 1716 O O . VAL B 1 67 ? 2.646 -7.324 -7.051 1 94.75 67 VAL B O 1
ATOM 1719 N N . ILE B 1 68 ? 4.695 -6.461 -7.547 1 94.44 68 ILE B N 1
ATOM 1720 C CA . ILE B 1 68 ? 5.121 -6.484 -6.152 1 94.44 68 ILE B CA 1
ATOM 1721 C C . ILE B 1 68 ? 5.262 -5.059 -5.629 1 94.44 68 ILE B C 1
ATOM 1723 O O . ILE B 1 68 ? 6.012 -4.254 -6.191 1 94.44 68 ILE B O 1
ATOM 1727 N N . ALA B 1 69 ? 4.469 -4.793 -4.641 1 92.69 69 ALA B N 1
ATOM 1728 C CA . ALA B 1 69 ? 4.586 -3.512 -3.945 1 92.69 69 ALA B CA 1
ATOM 1729 C C . ALA B 1 69 ? 5.461 -3.645 -2.701 1 92.69 69 ALA B C 1
ATOM 1731 O O . ALA B 1 69 ? 5.371 -4.637 -1.974 1 92.69 69 ALA B O 1
ATOM 1732 N N . LEU B 1 70 ? 6.305 -2.625 -2.492 1 88.62 70 LEU B N 1
ATOM 1733 C CA . LEU B 1 70 ? 7.238 -2.686 -1.372 1 88.62 70 LEU B CA 1
ATOM 1734 C C . LEU B 1 70 ? 7.406 -1.313 -0.73 1 88.62 70 LEU B C 1
ATOM 1736 O O . LEU B 1 70 ? 7.094 -0.292 -1.347 1 88.62 70 LEU B O 1
ATOM 1740 N N . PRO B 1 71 ? 7.898 -1.316 0.505 1 79.06 71 PRO B N 1
ATOM 1741 C CA . PRO B 1 71 ? 8.117 -0.034 1.178 1 79.06 71 PRO B CA 1
ATOM 1742 C C . PRO B 1 71 ? 9.195 0.812 0.494 1 79.06 71 PRO B C 1
ATOM 1744 O O . PRO B 1 71 ? 10.086 0.271 -0.165 1 79.06 71 PRO B O 1
ATOM 1747 N N . LEU B 1 72 ? 9.109 2.08 0.771 1 76.38 72 LEU B N 1
ATOM 1748 C CA . LEU B 1 72 ? 10 3.037 0.126 1 76.38 72 LEU B CA 1
ATOM 1749 C C . LEU B 1 72 ? 11.43 2.875 0.633 1 76.38 72 LEU B C 1
ATOM 1751 O O . LEU B 1 72 ? 12.375 3.297 -0.03 1 76.38 72 LEU B O 1
ATOM 1755 N N . TYR B 1 73 ? 11.586 2.229 1.77 1 71.75 73 TYR B N 1
ATOM 1756 C CA . TYR B 1 73 ? 12.914 2.205 2.363 1 71.75 73 TYR B CA 1
ATOM 1757 C C . TYR B 1 73 ? 13.656 0.927 1.987 1 71.75 73 TYR B C 1
ATOM 1759 O O . TYR B 1 73 ? 14.773 0.692 2.451 1 71.75 73 TYR B O 1
ATOM 1767 N N . PHE B 1 74 ? 13.055 0.034 1.201 1 79.94 74 PHE B N 1
ATOM 1768 C CA . PHE B 1 74 ? 13.773 -1.15 0.738 1 79.94 74 PHE B CA 1
ATOM 1769 C C . PHE B 1 74 ? 14.977 -0.759 -0.109 1 79.94 74 PHE B C 1
ATOM 1771 O O . PHE B 1 74 ? 14.867 0.09 -0.995 1 79.94 74 PHE B O 1
ATOM 1778 N N . THR B 1 75 ? 16.078 -1.359 0.185 1 80.81 75 THR B N 1
ATOM 1779 C CA . THR B 1 75 ? 17.328 -1.128 -0.549 1 80.81 75 THR B CA 1
ATOM 1780 C C . THR B 1 75 ? 17.297 -1.855 -1.89 1 80.81 75 THR B C 1
ATOM 1782 O O . THR B 1 75 ? 16.438 -2.697 -2.131 1 80.81 75 THR B O 1
ATOM 1785 N N . ASP B 1 76 ? 18.328 -1.445 -2.717 1 86.62 76 ASP B N 1
ATOM 1786 C CA . ASP B 1 76 ? 18.469 -2.133 -3.998 1 86.62 76 ASP B CA 1
ATOM 1787 C C . ASP B 1 76 ? 18.688 -3.631 -3.797 1 86.62 76 ASP B C 1
ATOM 1789 O O . ASP B 1 76 ? 18.172 -4.445 -4.566 1 86.62 76 ASP B O 1
ATOM 1793 N N . MET B 1 77 ? 19.438 -3.902 -2.775 1 85 77 MET B N 1
ATOM 1794 C CA . MET B 1 77 ? 19.688 -5.309 -2.48 1 85 77 MET B CA 1
ATOM 1795 C C . MET B 1 77 ? 18.406 -6.035 -2.107 1 85 77 MET B C 1
ATOM 1797 O O . MET B 1 77 ? 18.172 -7.156 -2.557 1 85 77 MET B O 1
ATOM 1801 N N . GLN B 1 78 ? 17.609 -5.406 -1.287 1 83.56 78 GLN B N 1
ATOM 1802 C CA . GLN B 1 78 ? 16.344 -5.988 -0.883 1 83.56 78 GLN B CA 1
ATOM 1803 C C . GLN B 1 78 ? 15.406 -6.145 -2.078 1 83.56 78 GLN B C 1
ATOM 1805 O O . GLN B 1 78 ? 14.695 -7.148 -2.191 1 83.56 78 GLN B O 1
ATOM 1810 N N . ARG B 1 79 ? 15.461 -5.23 -2.945 1 90.69 79 ARG B N 1
ATOM 1811 C CA . ARG B 1 79 ? 14.664 -5.297 -4.164 1 90.69 79 ARG B CA 1
ATOM 1812 C C . ARG B 1 79 ? 15.102 -6.461 -5.043 1 90.69 79 ARG B C 1
ATOM 1814 O O . ARG B 1 79 ? 14.266 -7.227 -5.531 1 90.69 79 ARG B O 1
ATOM 1821 N N . ARG B 1 80 ? 16.312 -6.582 -5.207 1 91.62 80 ARG B N 1
ATOM 1822 C CA . ARG B 1 80 ? 16.859 -7.668 -6.016 1 91.62 80 ARG B CA 1
ATOM 1823 C C . ARG B 1 80 ? 16.547 -9.023 -5.387 1 91.62 80 ARG B C 1
ATOM 1825 O O . ARG B 1 80 ? 16.219 -9.977 -6.09 1 91.62 80 ARG B O 1
ATOM 1832 N N . ALA B 1 81 ? 16.656 -9.055 -4.094 1 88.25 81 ALA B N 1
ATOM 1833 C CA . ALA B 1 81 ? 16.344 -10.289 -3.383 1 88.25 81 ALA B CA 1
ATOM 1834 C C . ALA B 1 81 ? 14.891 -10.711 -3.625 1 88.25 81 ALA B C 1
ATOM 1836 O O . ALA B 1 81 ? 14.602 -11.898 -3.789 1 88.25 81 ALA B O 1
ATOM 1837 N N . LEU B 1 82 ? 14.039 -9.805 -3.643 1 91.94 82 LEU B N 1
ATOM 1838 C CA . LEU B 1 82 ? 12.633 -10.086 -3.902 1 91.94 82 LEU B CA 1
ATOM 1839 C C . LEU B 1 82 ? 12.438 -10.617 -5.32 1 91.94 82 LEU B C 1
ATOM 1841 O O . LEU B 1 82 ? 11.711 -11.594 -5.531 1 91.94 82 LEU B O 1
ATOM 1845 N N . LEU B 1 83 ? 13.109 -9.969 -6.215 1 95.12 83 LEU B N 1
ATOM 1846 C CA . LEU B 1 83 ? 13.008 -10.383 -7.605 1 95.12 83 LEU B CA 1
ATOM 1847 C C . LEU B 1 83 ? 13.555 -11.797 -7.793 1 95.12 83 LEU B C 1
ATOM 1849 O O . LEU B 1 83 ? 12.938 -12.625 -8.469 1 95.12 83 LEU B O 1
ATOM 1853 N N . ASP B 1 84 ? 14.672 -12.031 -7.18 1 93.75 84 ASP B N 1
ATOM 1854 C CA . ASP B 1 84 ? 15.266 -13.367 -7.25 1 93.75 84 ASP B CA 1
ATOM 1855 C C . ASP B 1 84 ? 14.336 -14.414 -6.633 1 93.75 84 ASP B C 1
ATOM 1857 O O . ASP B 1 84 ? 14.141 -15.484 -7.203 1 93.75 84 ASP B O 1
ATOM 1861 N N . ALA B 1 85 ? 13.812 -14.125 -5.508 1 91.81 85 ALA B N 1
ATOM 1862 C CA . ALA B 1 85 ? 12.891 -15.031 -4.828 1 91.81 85 ALA B CA 1
ATOM 1863 C C . ALA B 1 85 ? 11.656 -15.297 -5.684 1 91.81 85 ALA B C 1
ATOM 1865 O O . ALA B 1 85 ? 11.188 -16.438 -5.77 1 91.81 85 ALA B O 1
ATOM 1866 N N . ALA B 1 86 ? 11.133 -14.25 -6.246 1 94.69 86 ALA B N 1
ATOM 1867 C CA . ALA B 1 86 ? 9.977 -14.414 -7.129 1 94.69 86 ALA B CA 1
ATOM 1868 C C . ALA B 1 86 ? 10.305 -15.344 -8.289 1 94.69 86 ALA B C 1
ATOM 1870 O O . ALA B 1 86 ? 9.5 -16.203 -8.641 1 94.69 86 ALA B O 1
ATOM 1871 N N . GLY B 1 87 ? 11.461 -15.18 -8.836 1 94.12 87 GLY B N 1
ATOM 1872 C CA . GLY B 1 87 ? 11.906 -16.031 -9.93 1 94.12 87 GLY B CA 1
ATOM 1873 C C . GLY B 1 87 ? 12.023 -17.5 -9.531 1 94.12 87 GLY B C 1
ATOM 1874 O O . GLY B 1 87 ? 11.672 -18.391 -10.305 1 94.12 87 GLY B O 1
ATOM 1875 N N . LEU B 1 88 ? 12.477 -17.734 -8.438 1 92.31 88 LEU B N 1
ATOM 1876 C CA . LEU B 1 88 ? 12.688 -19.094 -7.934 1 92.31 88 LEU B CA 1
ATOM 1877 C C . LEU B 1 88 ? 11.367 -19.859 -7.859 1 92.31 88 LEU B C 1
ATOM 1879 O O . LEU B 1 88 ? 11.336 -21.062 -8.047 1 92.31 88 LEU B O 1
ATOM 1883 N N . VAL B 1 89 ? 10.273 -19.156 -7.645 1 91 89 VAL B N 1
ATOM 1884 C CA . VAL B 1 89 ? 9 -19.859 -7.477 1 91 89 VAL B CA 1
ATOM 1885 C C . VAL B 1 89 ? 8.188 -19.75 -8.766 1 91 89 VAL B C 1
ATOM 1887 O O . VAL B 1 89 ? 7.027 -20.172 -8.812 1 91 89 VAL B O 1
ATOM 1890 N N . GLY B 1 90 ? 8.727 -19.078 -9.781 1 93.56 90 GLY B N 1
ATOM 1891 C CA . GLY B 1 90 ? 8.094 -19.062 -11.086 1 93.56 90 GLY B CA 1
ATOM 1892 C C . GLY B 1 90 ? 7.184 -17.875 -11.297 1 93.56 90 GLY B C 1
ATOM 1893 O O . GLY B 1 90 ? 6.324 -17.875 -12.18 1 93.56 90 GLY B O 1
ATOM 1894 N N . PHE B 1 91 ? 7.293 -16.906 -10.484 1 94.75 91 PHE B N 1
ATOM 1895 C CA . PHE B 1 91 ? 6.543 -15.672 -10.703 1 94.75 91 PHE B CA 1
ATOM 1896 C C . PHE B 1 91 ? 7.184 -14.836 -11.805 1 94.75 91 PHE B C 1
ATOM 1898 O O . PHE B 1 91 ? 8.414 -14.758 -11.898 1 94.75 91 PHE B O 1
ATOM 1905 N N . ASN B 1 92 ? 6.367 -14.297 -12.633 1 95.31 92 ASN B N 1
ATOM 1906 C CA . ASN B 1 92 ? 6.766 -13.266 -13.594 1 95.31 92 ASN B CA 1
ATOM 1907 C C . ASN B 1 92 ? 6.469 -11.867 -13.062 1 95.31 92 ASN B C 1
ATOM 1909 O O . ASN B 1 92 ? 5.332 -11.398 -13.148 1 95.31 92 ASN B O 1
ATOM 1913 N N . VAL B 1 93 ? 7.516 -11.195 -12.602 1 96.31 93 VAL B N 1
ATOM 1914 C CA . VAL B 1 93 ? 7.309 -9.883 -11.992 1 96.31 93 VAL B CA 1
ATOM 1915 C C . VAL B 1 93 ? 7.195 -8.82 -13.078 1 96.31 93 VAL B C 1
ATOM 1917 O O . VAL B 1 93 ? 8.18 -8.508 -13.758 1 96.31 93 VAL B O 1
ATOM 1920 N N . LEU B 1 94 ? 6.035 -8.281 -13.188 1 93.75 94 LEU B N 1
ATOM 1921 C CA . LEU B 1 94 ? 5.746 -7.273 -14.203 1 93.75 94 LEU B CA 1
ATOM 1922 C C . LEU B 1 94 ? 6.25 -5.898 -13.773 1 93.75 94 LEU B C 1
ATOM 1924 O O . LEU B 1 94 ? 6.598 -5.066 -14.609 1 93.75 94 LEU B O 1
ATOM 1928 N N . ARG B 1 95 ? 6.242 -5.707 -12.484 1 93.5 95 ARG B N 1
ATOM 1929 C CA . ARG B 1 95 ? 6.66 -4.41 -11.961 1 93.5 95 ARG B CA 1
ATOM 1930 C C . ARG B 1 95 ? 6.945 -4.492 -10.461 1 93.5 95 ARG B C 1
ATOM 1932 O O . ARG B 1 95 ? 6.219 -5.156 -9.719 1 93.5 95 ARG B O 1
ATOM 1939 N N . LEU B 1 96 ? 7.969 -3.83 -10.102 1 93.94 96 LEU B N 1
ATOM 1940 C CA . LEU B 1 96 ? 8.195 -3.469 -8.703 1 93.94 96 LEU B CA 1
ATOM 1941 C C . LEU B 1 96 ? 7.789 -2.02 -8.445 1 93.94 96 LEU B C 1
ATOM 1943 O O . LEU B 1 96 ? 8.18 -1.12 -9.195 1 93.94 96 LEU B O 1
ATOM 1947 N N . ILE B 1 97 ? 6.992 -1.806 -7.426 1 90.56 97 ILE B N 1
ATOM 1948 C CA . ILE B 1 97 ? 6.531 -0.44 -7.195 1 90.56 97 ILE B CA 1
ATOM 1949 C C . ILE B 1 97 ? 6.492 -0.154 -5.699 1 90.56 97 ILE B C 1
ATOM 1951 O O . ILE B 1 97 ? 6.297 -1.065 -4.891 1 90.56 97 ILE B O 1
ATOM 1955 N N . HIS B 1 98 ? 6.707 1.089 -5.375 1 86.44 98 HIS B N 1
ATOM 1956 C CA . HIS B 1 98 ? 6.504 1.5 -3.99 1 86.44 98 HIS B CA 1
ATOM 1957 C C . HIS B 1 98 ? 5.035 1.78 -3.707 1 86.44 98 HIS B C 1
ATOM 1959 O O . HIS B 1 98 ? 4.371 2.479 -4.477 1 86.44 98 HIS B O 1
ATOM 1965 N N . GLU B 1 99 ? 4.543 1.237 -2.598 1 84.56 99 GLU B N 1
ATOM 1966 C CA . GLU B 1 99 ? 3.143 1.374 -2.215 1 84.56 99 GLU B CA 1
ATOM 1967 C C . GLU B 1 99 ? 2.707 2.836 -2.227 1 84.56 99 GLU B C 1
ATOM 1969 O O . GLU B 1 99 ? 1.684 3.182 -2.822 1 84.56 99 GLU B O 1
ATOM 1974 N N . THR B 1 100 ? 3.516 3.672 -1.63 1 83.75 100 THR B N 1
ATOM 1975 C CA . THR B 1 100 ? 3.184 5.09 -1.545 1 83.75 100 THR B CA 1
ATOM 1976 C C . THR B 1 100 ? 3.158 5.723 -2.934 1 83.75 100 THR B C 1
ATOM 1978 O O . THR B 1 100 ? 2.262 6.508 -3.248 1 83.75 100 THR B O 1
ATOM 1981 N N . THR B 1 101 ? 4.094 5.344 -3.75 1 85.25 101 THR B N 1
ATOM 1982 C CA . THR B 1 101 ? 4.152 5.863 -5.113 1 85.25 101 THR B CA 1
ATOM 1983 C C . THR B 1 101 ? 2.93 5.426 -5.914 1 85.25 101 THR B C 1
ATOM 1985 O O . THR B 1 101 ? 2.342 6.223 -6.645 1 85.25 101 THR B O 1
ATOM 1988 N N . ALA B 1 102 ? 2.602 4.188 -5.727 1 88.56 102 ALA B N 1
ATOM 1989 C CA . ALA B 1 102 ? 1.438 3.684 -6.449 1 88.56 102 ALA B CA 1
ATOM 1990 C C . ALA B 1 102 ? 0.179 4.457 -6.074 1 88.56 102 ALA B C 1
ATOM 1992 O O . ALA B 1 102 ? -0.6 4.852 -6.945 1 88.56 102 ALA B O 1
ATOM 1993 N N . VAL B 1 103 ? 0 4.695 -4.855 1 89.19 103 VAL B N 1
ATOM 1994 C CA . VAL B 1 103 ? -1.181 5.406 -4.371 1 89.19 103 VAL B CA 1
ATOM 1995 C C . VAL B 1 103 ? -1.155 6.848 -4.863 1 89.19 103 VAL B C 1
ATOM 1997 O O . VAL B 1 103 ? -2.17 7.371 -5.332 1 89.19 103 VAL B O 1
ATOM 2000 N N . ALA B 1 104 ? -0.028 7.484 -4.758 1 89 104 ALA B N 1
ATOM 2001 C CA . ALA B 1 104 ? 0.106 8.875 -5.191 1 89 104 ALA B CA 1
ATOM 2002 C C . ALA B 1 104 ? -0.165 9.008 -6.688 1 89 104 ALA B C 1
ATOM 2004 O O . ALA B 1 104 ? -0.847 9.938 -7.117 1 89 104 ALA B O 1
ATOM 2005 N N . LEU B 1 105 ? 0.412 8.125 -7.398 1 86.62 105 LEU B N 1
ATOM 2006 C CA . LEU B 1 105 ? 0.219 8.164 -8.844 1 86.62 105 LEU B CA 1
ATOM 2007 C C . LEU B 1 105 ? -1.246 7.938 -9.203 1 86.62 105 LEU B C 1
ATOM 2009 O O . LEU B 1 105 ? -1.782 8.609 -10.086 1 86.62 105 LEU B O 1
ATOM 2013 N N . GLN B 1 106 ? -1.787 6.969 -8.586 1 86.75 106 GLN B N 1
ATOM 2014 C CA . GLN B 1 106 ? -3.205 6.727 -8.836 1 86.75 106 GLN B CA 1
ATOM 2015 C C . GLN B 1 106 ? -4.035 7.973 -8.547 1 86.75 106 GLN B C 1
ATOM 2017 O O . GLN B 1 106 ? -4.891 8.352 -9.352 1 86.75 106 GLN B O 1
ATOM 2022 N N . TYR B 1 107 ? -3.785 8.578 -7.43 1 84.56 107 TYR B N 1
ATOM 2023 C CA . TYR B 1 107 ? -4.477 9.805 -7.059 1 84.56 107 TYR B CA 1
ATOM 2024 C C . TYR B 1 107 ? -4.207 10.914 -8.078 1 84.56 107 TYR B C 1
ATOM 2026 O O . TYR B 1 107 ? -5.125 11.633 -8.477 1 84.56 107 TYR B O 1
ATOM 2034 N N . GLY B 1 108 ? -3.045 11.047 -8.445 1 80.19 108 GLY B N 1
ATOM 2035 C CA . GLY B 1 108 ? -2.664 12.062 -9.406 1 80.19 108 GLY B CA 1
ATOM 2036 C C . GLY B 1 108 ? -3.291 11.852 -10.773 1 80.19 108 GLY B C 1
ATOM 2037 O O . GLY B 1 108 ? -3.691 12.812 -11.43 1 80.19 108 GLY B O 1
ATOM 2038 N N . ILE B 1 109 ? -3.309 10.703 -11.258 1 72.44 109 ILE B N 1
ATOM 2039 C CA . ILE B 1 109 ? -3.842 10.367 -12.57 1 72.44 109 ILE B CA 1
ATOM 2040 C C . ILE B 1 109 ? -5.344 10.633 -12.609 1 72.44 109 ILE B C 1
ATOM 2042 O O . ILE B 1 109 ? -5.867 11.156 -13.594 1 72.44 109 ILE B O 1
ATOM 2046 N N . LEU B 1 110 ? -5.945 10.297 -11.523 1 69.88 110 LEU B N 1
ATOM 2047 C CA . LEU B 1 110 ? -7.402 10.398 -11.5 1 69.88 110 LEU B CA 1
ATOM 2048 C C . LEU B 1 110 ? -7.84 11.852 -11.367 1 69.88 110 LEU B C 1
ATOM 2050 O O . LEU B 1 110 ? -8.938 12.219 -11.797 1 69.88 110 LEU B O 1
ATOM 2054 N N . ARG B 1 111 ? -7.137 12.586 -10.664 1 71.75 111 ARG B N 1
ATOM 2055 C CA . ARG B 1 111 ? -7.598 13.945 -10.375 1 71.75 111 ARG B CA 1
ATOM 2056 C C . ARG B 1 111 ? -7.219 14.906 -11.5 1 71.75 111 ARG B C 1
ATOM 2058 O O . ARG B 1 111 ? -7.668 16.047 -11.516 1 71.75 111 ARG B O 1
ATOM 2065 N N . ASN B 1 112 ? -6.961 14.398 -12.609 1 62.22 112 ASN B N 1
ATOM 2066 C CA . ASN B 1 112 ? -6.598 15.359 -13.648 1 62.22 112 ASN B CA 1
ATOM 2067 C C . ASN B 1 112 ? -6.137 16.688 -13.055 1 62.22 112 ASN B C 1
ATOM 2069 O O . ASN B 1 112 ? -6.723 17.734 -13.328 1 62.22 112 ASN B O 1
ATOM 2073 N N . LEU B 1 113 ? -5.402 16.703 -12.031 1 59.38 113 LEU B N 1
ATOM 2074 C CA . LEU B 1 113 ? -5.035 17.844 -11.203 1 59.38 113 LEU B CA 1
ATOM 2075 C C . LEU B 1 113 ? -4.59 19.016 -12.07 1 59.38 113 LEU B C 1
ATOM 2077 O O . LEU B 1 113 ? -3.838 18.844 -13.031 1 59.38 113 LEU B O 1
ATOM 2081 N N . PRO B 1 114 ? -5.375 20.078 -11.984 1 56.09 114 PRO B N 1
ATOM 2082 C CA . PRO B 1 114 ? -4.996 21.266 -12.75 1 56.09 114 PRO B CA 1
ATOM 2083 C C . PRO B 1 114 ? -3.547 21.688 -12.516 1 56.09 114 PRO B C 1
ATOM 2085 O O . PRO B 1 114 ? -2.998 21.438 -11.438 1 56.09 114 PRO B O 1
ATOM 2088 N N . GLU B 1 115 ? -2.768 21.812 -13.609 1 56.97 115 GLU B N 1
ATOM 2089 C CA . GLU B 1 115 ? -1.367 22.125 -13.883 1 56.97 115 GLU B CA 1
ATOM 2090 C C . GLU B 1 115 ? -0.869 23.266 -13 1 56.97 115 GLU B C 1
ATOM 2092 O O . GLU B 1 115 ? 0.333 23.375 -12.75 1 56.97 115 GLU B O 1
ATOM 2097 N N . ALA B 1 116 ? -1.701 24.156 -12.422 1 60.72 116 ALA B N 1
ATOM 2098 C CA . ALA B 1 116 ? -0.894 25.359 -12.234 1 60.72 116 ALA B CA 1
ATOM 2099 C C . ALA B 1 116 ? -0.058 25.266 -10.961 1 60.72 116 ALA B C 1
ATOM 2101 O O . ALA B 1 116 ? 1.157 25.469 -10.992 1 60.72 116 ALA B O 1
ATOM 2102 N N . ALA B 1 117 ? -0.58 25.312 -9.719 1 65.62 117 ALA B N 1
ATOM 2103 C CA . ALA B 1 117 ? 0.289 25.438 -8.547 1 65.62 117 ALA B CA 1
ATOM 2104 C C . ALA B 1 117 ? 0.491 24.078 -7.875 1 65.62 117 ALA B C 1
ATOM 2106 O O . ALA B 1 117 ? -0.429 23.266 -7.824 1 65.62 117 ALA B O 1
ATOM 2107 N N . PRO B 1 118 ? 1.757 23.859 -7.609 1 71.38 118 PRO B N 1
ATOM 2108 C CA . PRO B 1 118 ? 2.012 22.625 -6.859 1 71.38 118 PRO B CA 1
ATOM 2109 C C . PRO B 1 118 ? 1.112 22.484 -5.633 1 71.38 118 PRO B C 1
ATOM 2111 O O . PRO B 1 118 ? 0.802 23.484 -4.973 1 71.38 118 PRO B O 1
ATOM 2114 N N . PHE B 1 119 ? 0.486 21.328 -5.641 1 80.69 119 PHE B N 1
ATOM 2115 C CA . PHE B 1 119 ? -0.213 21.078 -4.387 1 80.69 119 PHE B CA 1
ATOM 2116 C C . PHE B 1 119 ? 0.344 19.844 -3.703 1 80.69 119 PHE B C 1
ATOM 2118 O O . PHE B 1 119 ? 0.82 18.922 -4.367 1 80.69 119 PHE B O 1
ATOM 2125 N N . LYS B 1 120 ? 0.392 19.938 -2.377 1 86.12 120 LYS B N 1
ATOM 2126 C CA . LYS B 1 120 ? 0.971 18.875 -1.563 1 86.12 120 LYS B CA 1
ATOM 2127 C C . LYS B 1 120 ? -0.118 18.016 -0.927 1 86.12 120 LYS B C 1
ATOM 2129 O O . LYS B 1 120 ? -1.142 18.547 -0.476 1 86.12 120 LYS B O 1
ATOM 2134 N N . VAL B 1 121 ? 0.12 16.797 -1.024 1 90.56 121 VAL B N 1
ATOM 2135 C CA . VAL B 1 121 ? -0.783 15.812 -0.421 1 90.56 121 VAL B CA 1
ATOM 2136 C C . VAL B 1 121 ? 0.01 14.852 0.455 1 90.56 121 VAL B C 1
ATOM 2138 O O . VAL B 1 121 ? 1.109 14.43 0.087 1 90.56 121 VAL B O 1
ATOM 2141 N N . MET B 1 122 ? -0.568 14.586 1.596 1 91.69 122 MET B N 1
ATOM 2142 C CA . MET B 1 122 ? -0.007 13.555 2.467 1 91.69 122 MET B CA 1
ATOM 2143 C C . MET B 1 122 ? -0.605 12.188 2.148 1 91.69 122 MET B C 1
ATOM 2145 O O . MET B 1 122 ? -1.822 12.055 2.008 1 91.69 122 MET B O 1
ATOM 2149 N N . PHE B 1 123 ? 0.232 11.258 1.998 1 91.44 123 PHE B N 1
ATOM 2150 C CA . PHE B 1 123 ? -0.206 9.883 1.79 1 91.44 123 PHE B CA 1
ATOM 2151 C C . PHE B 1 123 ? 0.089 9.031 3.018 1 91.44 123 PHE B C 1
ATOM 2153 O O . PHE B 1 123 ? 1.252 8.812 3.365 1 91.44 123 PHE B O 1
ATOM 2160 N N . VAL B 1 124 ? -1.016 8.547 3.641 1 91.38 124 VAL B N 1
ATOM 2161 C CA . VAL B 1 124 ? -0.907 7.746 4.855 1 91.38 124 VAL B CA 1
ATOM 2162 C C . VAL B 1 124 ? -1.21 6.285 4.539 1 91.38 124 VAL B C 1
ATOM 2164 O O . VAL B 1 124 ? -2.281 5.965 4.02 1 91.38 124 VAL B O 1
ATOM 2167 N N . ASP B 1 125 ? -0.254 5.48 4.879 1 88.12 125 ASP B N 1
ATOM 2168 C CA . ASP B 1 125 ? -0.404 4.043 4.703 1 88.12 125 ASP B CA 1
ATOM 2169 C C . ASP B 1 125 ? -0.621 3.342 6.043 1 88.12 125 ASP B C 1
ATOM 2171 O O . ASP B 1 125 ? 0.311 3.211 6.836 1 88.12 125 ASP B O 1
ATOM 2175 N N . VAL B 1 126 ? -1.855 2.926 6.184 1 85.62 126 VAL B N 1
ATOM 2176 C CA . VAL B 1 126 ? -2.197 2.256 7.434 1 85.62 126 VAL B CA 1
ATOM 2177 C C . VAL B 1 126 ? -2.059 0.745 7.266 1 85.62 126 VAL B C 1
ATOM 2179 O O . VAL B 1 126 ? -2.717 0.146 6.41 1 85.62 126 VAL B O 1
ATOM 2182 N N . GLY B 1 127 ? -1.146 0.222 7.961 1 75.88 127 GLY B N 1
ATOM 2183 C CA . GLY B 1 127 ? -0.976 -1.223 8.008 1 75.88 127 GLY B CA 1
ATOM 2184 C C . GLY B 1 127 ? -1.258 -1.816 9.375 1 75.88 127 GLY B C 1
ATOM 2185 O O . GLY B 1 127 ? -1.646 -1.101 10.297 1 75.88 127 GLY B O 1
ATOM 2186 N N . HIS B 1 128 ? -1.188 -3.088 9.461 1 65.81 128 HIS B N 1
ATOM 2187 C CA . HIS B 1 128 ? -1.441 -3.766 10.727 1 65.81 128 HIS B CA 1
ATOM 2188 C C . HIS B 1 128 ? -0.387 -3.402 11.766 1 65.81 128 HIS B C 1
ATOM 2190 O O . HIS B 1 128 ? -0.716 -3.148 12.93 1 65.81 128 HIS B O 1
ATOM 2196 N N . SER B 1 129 ? 0.851 -3.375 11.32 1 63.66 129 SER B N 1
ATOM 2197 C CA . SER B 1 129 ? 1.892 -3.156 12.32 1 63.66 129 SER B CA 1
ATOM 2198 C C . SER B 1 129 ? 2.715 -1.914 12 1 63.66 129 SER B C 1
ATOM 2200 O O . SER B 1 129 ? 3.518 -1.463 12.82 1 63.66 129 SER B O 1
ATOM 2202 N N . GLN B 1 130 ? 2.422 -1.401 10.883 1 70.06 130 GLN B N 1
ATOM 2203 C CA . GLN B 1 130 ? 3.193 -0.233 10.469 1 70.06 130 GLN B CA 1
ATOM 2204 C C . GLN B 1 130 ? 2.307 0.794 9.773 1 70.06 130 GLN B C 1
ATOM 2206 O O . GLN B 1 130 ? 1.395 0.431 9.023 1 70.06 130 GLN B O 1
ATOM 2211 N N . THR B 1 131 ? 2.535 1.966 10.203 1 78.62 131 THR B N 1
ATOM 2212 C CA . THR B 1 131 ? 1.948 3.096 9.492 1 78.62 131 THR B CA 1
ATOM 2213 C C . THR B 1 131 ? 3.037 4.004 8.922 1 78.62 131 THR B C 1
ATOM 2215 O O . THR B 1 131 ? 4.035 4.273 9.594 1 78.62 131 THR B O 1
ATOM 2218 N N . SER B 1 132 ? 2.854 4.336 7.684 1 79.12 132 SER B N 1
ATOM 2219 C CA . SER B 1 132 ? 3.814 5.246 7.07 1 79.12 132 SER B CA 1
ATOM 2220 C C . SER B 1 132 ? 3.117 6.445 6.438 1 79.12 132 SER B C 1
ATOM 2222 O O . SER B 1 132 ? 1.938 6.367 6.09 1 79.12 132 SER B O 1
ATOM 2224 N N . VAL B 1 133 ? 3.902 7.516 6.43 1 83.88 133 VAL B N 1
ATOM 2225 C CA . VAL B 1 133 ? 3.391 8.734 5.812 1 83.88 133 VAL B CA 1
ATOM 2226 C C . VAL B 1 133 ? 4.43 9.305 4.848 1 83.88 133 VAL B C 1
ATOM 2228 O O . VAL B 1 133 ? 5.629 9.266 5.129 1 83.88 133 VAL B O 1
ATOM 2231 N N . SER B 1 134 ? 3.902 9.758 3.742 1 84.31 134 SER B N 1
ATOM 2232 C CA . SER B 1 134 ? 4.73 10.477 2.777 1 84.31 134 SER B CA 1
ATOM 2233 C C . SER B 1 134 ? 4.023 11.727 2.266 1 84.31 134 SER B C 1
ATOM 2235 O O . SER B 1 134 ? 2.797 11.758 2.162 1 84.31 134 SER B O 1
ATOM 2237 N N . VAL B 1 135 ? 4.844 12.695 2.096 1 86.88 135 VAL B N 1
ATOM 2238 C CA . VAL B 1 135 ? 4.301 13.898 1.47 1 86.88 135 VAL B CA 1
ATOM 2239 C C . VAL B 1 135 ? 4.789 13.992 0.026 1 86.88 135 VAL B C 1
ATOM 2241 O O . VAL B 1 135 ? 5.977 13.797 -0.247 1 86.88 135 VAL B O 1
ATOM 2244 N N . ALA B 1 136 ? 3.828 14.211 -0.832 1 86.25 136 ALA B N 1
ATOM 2245 C CA . ALA B 1 136 ? 4.156 14.336 -2.25 1 86.25 136 ALA B CA 1
ATOM 2246 C C . ALA B 1 136 ? 3.541 15.602 -2.846 1 86.25 136 ALA B C 1
ATOM 2248 O O . ALA B 1 136 ? 2.557 16.125 -2.318 1 86.25 136 ALA B O 1
ATOM 2249 N N . SER B 1 137 ? 4.211 16.047 -3.83 1 85.5 137 SER B N 1
ATOM 2250 C CA . SER B 1 137 ? 3.674 17.156 -4.609 1 85.5 137 SER B CA 1
ATOM 2251 C C . SER B 1 137 ? 3.467 16.766 -6.066 1 85.5 137 SER B C 1
ATOM 2253 O O . SER B 1 137 ? 4.168 15.891 -6.582 1 85.5 137 SER B O 1
ATOM 2255 N N . PHE B 1 138 ? 2.473 17.328 -6.605 1 82.81 138 PHE B N 1
ATOM 2256 C CA . PHE B 1 138 ? 2.152 17.141 -8.016 1 82.81 138 PHE B CA 1
ATOM 2257 C C . PHE B 1 138 ? 2.338 18.438 -8.797 1 82.81 138 PHE B C 1
ATOM 2259 O O . PHE B 1 138 ? 1.774 19.469 -8.43 1 82.81 138 PHE B O 1
ATOM 2266 N N . VAL B 1 139 ? 3.219 18.406 -9.75 1 76.69 139 VAL B N 1
ATOM 2267 C CA . VAL B 1 139 ? 3.428 19.562 -10.625 1 76.69 139 VAL B CA 1
ATOM 2268 C C . VAL B 1 139 ? 3.484 19.109 -12.078 1 76.69 139 VAL B C 1
ATOM 2270 O O . VAL B 1 139 ? 4.363 18.328 -12.461 1 76.69 139 VAL B O 1
ATOM 2273 N N . GLN B 1 140 ? 2.521 19.656 -12.914 1 75.31 140 GLN B N 1
ATOM 2274 C CA . GLN B 1 140 ? 2.518 19.375 -14.344 1 75.31 140 GLN B CA 1
ATOM 2275 C C . GLN B 1 140 ? 2.66 17.891 -14.617 1 75.31 140 GLN B C 1
ATOM 2277 O O . GLN B 1 140 ? 3.49 17.469 -15.43 1 75.31 140 GLN B O 1
ATOM 2282 N N . GLY B 1 141 ? 1.999 17.125 -13.93 1 71.38 141 GLY B N 1
ATOM 2283 C CA . GLY B 1 141 ? 1.966 15.695 -14.18 1 71.38 141 GLY B CA 1
ATOM 2284 C C . GLY B 1 141 ? 3.143 14.953 -13.57 1 71.38 141 GLY B C 1
ATOM 2285 O O . GLY B 1 141 ? 3.279 13.742 -13.75 1 71.38 141 GLY B O 1
ATOM 2286 N N . LYS B 1 142 ? 3.988 15.703 -12.875 1 79.38 142 LYS B N 1
ATOM 2287 C CA . LYS B 1 142 ? 5.156 15.094 -12.242 1 79.38 142 LYS B CA 1
ATOM 2288 C C . LYS B 1 142 ? 4.941 14.914 -10.742 1 79.38 142 LYS B C 1
ATOM 2290 O O . LYS B 1 142 ? 4.477 15.828 -10.062 1 79.38 142 LYS B O 1
ATOM 2295 N N . LEU B 1 143 ? 5.223 13.695 -10.336 1 83.44 143 LEU B N 1
ATOM 2296 C CA . LEU B 1 143 ? 5.133 13.359 -8.922 1 83.44 143 LEU B CA 1
ATOM 2297 C C . LEU B 1 143 ? 6.5 13.469 -8.25 1 83.44 143 LEU B C 1
ATOM 2299 O O . LEU B 1 143 ? 7.492 12.945 -8.758 1 83.44 143 LEU B O 1
ATOM 2303 N N . THR B 1 144 ? 6.543 14.344 -7.191 1 82.88 144 THR B N 1
ATOM 2304 C CA . THR B 1 144 ? 7.738 14.406 -6.359 1 82.88 144 THR B CA 1
ATOM 2305 C C . THR B 1 144 ? 7.418 13.992 -4.926 1 82.88 144 THR B C 1
ATOM 2307 O O . THR B 1 144 ? 6.5 14.531 -4.305 1 82.88 144 THR B O 1
ATOM 2310 N N . VAL B 1 145 ? 8.102 12.984 -4.461 1 78.94 145 VAL B N 1
ATOM 2311 C CA . VAL B 1 145 ? 7.945 12.555 -3.074 1 78.94 145 VAL B CA 1
ATOM 2312 C C . VAL B 1 145 ? 9.016 13.219 -2.209 1 78.94 145 VAL B C 1
ATOM 2314 O O . VAL B 1 145 ? 10.211 13.109 -2.494 1 78.94 145 VAL B O 1
ATOM 2317 N N . TRP B 1 146 ? 8.641 13.961 -1.154 1 72.75 146 TRP B N 1
ATOM 2318 C CA . TRP B 1 146 ? 9.539 14.789 -0.354 1 72.75 146 TRP B CA 1
ATOM 2319 C C . TRP B 1 146 ? 10.102 13.992 0.821 1 72.75 146 TRP B C 1
ATOM 2321 O O . TRP B 1 146 ? 11.297 14.086 1.12 1 72.75 146 TRP B O 1
ATOM 2331 N N . ASP B 1 147 ? 9.297 13.43 1.593 1 66.12 147 ASP B N 1
ATOM 2332 C CA . ASP B 1 147 ? 9.719 12.742 2.811 1 66.12 147 ASP B CA 1
ATOM 2333 C C . ASP B 1 147 ? 8.828 11.531 3.098 1 66.12 147 ASP B C 1
ATOM 2335 O O . ASP B 1 147 ? 7.672 11.492 2.662 1 66.12 147 ASP B O 1
ATOM 2339 N N . VAL B 1 148 ? 9.57 10.539 3.6 1 64.38 148 VAL B N 1
ATOM 2340 C CA . VAL B 1 148 ? 8.828 9.375 4.062 1 64.38 148 VAL B CA 1
ATOM 2341 C C . VAL B 1 148 ? 9.102 9.141 5.547 1 64.38 148 VAL B C 1
ATOM 2343 O O . VAL B 1 148 ? 10.25 9.188 5.988 1 64.38 148 VAL B O 1
ATOM 2346 N N . ILE B 1 149 ? 8.039 9.18 6.289 1 68.12 149 ILE B N 1
ATOM 2347 C CA . ILE B 1 149 ? 8.117 8.867 7.711 1 68.12 149 ILE B CA 1
ATOM 2348 C C . ILE B 1 149 ? 7.461 7.512 7.977 1 68.12 149 ILE B C 1
ATOM 2350 O O . ILE B 1 149 ? 6.379 7.223 7.461 1 68.12 149 ILE B O 1
ATOM 2354 N N . LEU B 1 150 ? 8.188 6.664 8.695 1 66.44 150 LEU B N 1
ATOM 2355 C CA . LEU B 1 150 ? 7.664 5.355 9.055 1 66.44 150 LEU B CA 1
ATOM 2356 C C . LEU B 1 150 ? 7.43 5.262 10.562 1 66.44 150 LEU B C 1
ATOM 2358 O O . LEU B 1 150 ? 8.305 5.613 11.352 1 66.44 150 LEU B O 1
ATOM 2362 N N . ILE B 1 151 ? 6.199 5.008 10.945 1 63.59 151 ILE B N 1
ATOM 2363 C CA . ILE B 1 151 ? 5.863 4.75 12.344 1 63.59 151 ILE B CA 1
ATOM 2364 C C . ILE B 1 151 ? 5.574 3.262 12.531 1 63.59 151 ILE B C 1
ATOM 2366 O O . ILE B 1 151 ? 4.84 2.658 11.75 1 63.59 151 ILE B O 1
ATOM 2370 N N . ARG B 1 152 ? 6.199 2.582 13.594 1 61.69 152 ARG B N 1
ATOM 2371 C CA . ARG B 1 152 ? 6.008 1.169 13.906 1 61.69 152 ARG B CA 1
ATOM 2372 C C . ARG B 1 152 ? 5.52 0.984 15.344 1 61.69 152 ARG B C 1
ATOM 2374 O O . ARG B 1 152 ? 5.957 1.696 16.25 1 61.69 152 ARG B O 1
#

Sequence (304 aa):
SVDRRLKGASRFHFKTQQVENDKIAIEVNYMDEQAQFAPEQIAAALFGCLKRITEKALAPISVQDCVIALPLYFTDMQRRALLDAAGLVGFNVLRLIHETTAVALQYGILRNLPEAAPFKVMFVDVGHSQTSVSVASFVQGKLTVWDVILIRSVDRRLKGASRFHFKTQQVENDKIAIEVNYMDEQAQFAPEQIAAALFGCLKRITEKALAPISVQDCVIALPLYFTDMQRRALLDAAGLVGFNVLRLIHETTAVALQYGILRNLPEAAPFKVMFVDVGHSQTSVSVASFVQGKLTVWDVILIR

InterPro domains:
  IPR013126 Heat shock protein 70 family [PF00012] (10-145)
  IPR013126 Heat shock protein 70 family [PTHR45639] (7-146)
  IPR043129 ATPase, nucleotide binding domain [SSF53067] (10-109)

Nearest PDB structures (foldseek):
  2bup-assembly1_A  TM=6.807E-01  e=4.185E-09  Bos taurus
  5fpe-assembly2_B  TM=6.887E-01  e=1.628E-08  Homo sapiens
  3i33-assembly1_A  TM=6.533E-01  e=6.333E-08  Homo sapiens
  7sqc-assembly1_Z3  TM=6.349E-01  e=1.104E-07  Chlamydomonas reinhardtii
  7n6g-assembly1_6L  TM=6.037E-01  e=1.809E-07  Chlamydomonas reinhardtii

Solvent-accessible surface area (backbone atoms only — not comparable to full-atom values): 16456 Å² total; per-residue (Å²): 113,78,67,70,74,59,66,58,96,56,64,45,48,75,45,77,40,85,27,75,86,79,29,44,34,34,37,28,36,66,61,71,73,86,71,84,57,53,72,40,54,48,43,26,52,48,48,44,49,50,49,52,52,50,38,63,74,42,60,89,53,77,73,40,40,26,36,40,30,32,60,82,66,62,45,72,66,54,50,48,32,48,52,52,18,37,49,74,67,58,39,44,75,76,41,80,42,36,52,68,55,29,41,50,47,37,52,50,64,71,53,62,65,78,47,86,58,70,47,61,35,32,39,35,38,48,52,94,67,38,36,35,39,31,37,30,34,41,42,85,90,38,82,45,79,67,41,35,39,31,35,67,111,78,66,70,73,58,64,55,98,54,64,43,48,73,44,77,40,84,27,75,88,77,28,44,34,33,37,30,37,66,61,71,73,87,72,82,58,53,73,38,54,49,44,28,53,50,47,43,49,49,48,52,52,48,37,63,75,42,59,90,54,77,73,40,40,25,37,39,29,30,58,81,66,61,45,73,66,54,49,49,31,47,51,52,19,36,48,75,68,59,39,42,74,77,41,80,43,35,53,67,56,29,41,50,48,37,52,50,65,69,53,64,61,75,53,77,66,71,46,61,36,32,40,35,40,47,51,95,66,38,35,35,39,32,38,31,34,46,46,71,90,39,82,44,78,66,43,36,38,32,35,68

Radius of gyration: 19.51 Å; Cα contacts (8 Å, |Δi|>4): 542; chains: 2; bounding box: 37×57×54 Å

pLDDT: mean 73.16, std 16.96, range [33.16, 96.44]

Organism: Beta vulgaris subsp. vulgaris (NCBI:txid3555)

Foldseek 3Di:
DLVVVPPDPDCWDWDWDDDPPRDTDIDTDNPDDDDPDDLLVVLLSVLLVVQVSVVVVDPPDHAQEDEDEDAPPQDPVNVVSNVVSSVVNRHDHPYYYYPQVVVVLVVCVVCVCPDQDKDKDKDWDDDPQKIKIWIWIDHPSDIDIDDIDIDD/DLQVVPPPPDCWDWDWDDDPPRDTDIDTDNPDDDDPDDLLVVLLSVLLVVQVSVVVVDPPDHDQEDEAEDAPPQDPVNVVSNVVSSVVNRHDHPYYYYPQVVVVLVVCVVCVPDADDKDKDKDWDDDPQKIKIWIWIDHPSDIDIDDIDIDD